Protein 3NUF (pdb70)

Solvent-accessible surface area: 12172 Å² total

Foldseek 3Di:
DFADDDDDADPLLLCCVPAPCSPVLVVLLVRLQRNLVVVVFHDDNVLSNVLSVLSRVLVCLPPVDDDDDDDVVLVPQDPVLLVSLQVSQVVSDSDDSVSSSVSSVSRCVRVVND/DDDADPLLLCCVVAPCVPVLVVLLVVLQVLCVVVVFHADNVLSNVLSVLSSVLVCLVPVDDDPDDDVVLVQQDPVLLVSLQVSDVVSDSYDSVSSSVSSVSRCVSVVND

Organism: Lacticaseibacillus paracasei (strain ATCC 334 / BCRC 17002 / CCUG 31169 / CIP 107868 / KCTC 3260 / NRRL B-441) (NCBI:txid321967)

CATH classification: 1.10.1790.10

Structure (mmCIF, N/CA/C/O backbone):
data_3NUF
#
_entry.id   3NUF
#
_cell.length_a   67.160
_cell.length_b   67.160
_cell.length_c   99.733
_cell.angle_alpha   90.000
_cell.angle_beta   90.000
_cell.angle_gamma   90.000
#
_symmetry.space_group_name_H-M   'P 43 21 2'
#
loop_
_entity.id
_entity.type
_entity.pdbx_description
1 polymer 'PRD-containing transcription regulator'
2 non-polymer 1,2-ETHANEDIOL
3 non-polymer DI(HYDROXYETHYL)ETHER
4 non-polymer 'SULFATE ION'
5 non-polymer 'TETRAETHYLENE GLYCOL'
6 water water
#
loop_
_atom_site.group_PDB
_atom_site.id
_atom_site.type_symbol
_atom_site.label_atom_id
_atom_site.label_alt_id
_atom_site.label_comp_id
_atom_site.label_asym_id
_atom_site.label_entity_id
_atom_site.label_seq_id
_atom_site.pdbx_PDB_ins_code
_atom_site.Cartn_x
_atom_site.Cartn_y
_atom_site.Cartn_z
_atom_site.occupancy
_atom_site.B_iso_or_equiv
_atom_site.auth_seq_id
_atom_site.auth_comp_id
_atom_site.auth_asym_id
_atom_site.auth_atom_id
_atom_site.pdbx_PDB_model_num
ATOM 25 N N . THR A 1 3 ? 6.619 41.330 21.983 1.00 29.75 2 THR A N 1
ATOM 26 C CA . THR A 1 3 ? 7.045 42.179 20.892 1.00 29.06 2 THR A CA 1
ATOM 27 C C . THR A 1 3 ? 8.580 42.124 20.807 1.00 32.50 2 THR A C 1
ATOM 28 O O . THR A 1 3 ? 9.253 42.352 21.827 1.00 33.78 2 THR A O 1
ATOM 32 N N . PRO A 1 4 ? 9.127 41.828 19.611 1.00 28.59 3 PRO A N 1
ATOM 33 C CA . PRO A 1 4 ? 10.578 41.834 19.505 1.00 28.62 3 PRO A CA 1
ATOM 34 C C . PRO A 1 4 ? 11.114 43.241 19.725 1.00 33.08 3 PRO A C 1
ATOM 35 O O . PRO A 1 4 ? 10.417 44.215 19.470 1.00 28.92 3 PRO A O 1
ATOM 39 N N . LEU A 1 5 ? 12.344 43.353 20.203 1.00 32.44 4 LEU A N 1
ATOM 40 C CA . LEU A 1 5 ? 13.011 44.639 20.305 1.00 35.88 4 LEU A CA 1
ATOM 41 C C . LEU A 1 5 ? 13.216 45.265 18.920 1.00 37.92 4 LEU A C 1
ATOM 42 O O . LEU A 1 5 ? 13.285 44.552 17.904 1.00 36.78 4 LEU A O 1
ATOM 47 N N . ASP A 1 6 ? 13.275 46.596 18.876 1.00 41.02 5 ASP A N 1
ATOM 48 C CA . ASP A 1 6 ? 13.780 47.309 17.697 1.00 43.93 5 ASP A CA 1
ATOM 49 C C . ASP A 1 6 ? 15.302 47.313 17.763 1.00 43.95 5 ASP A C 1
ATOM 50 O O . ASP A 1 6 ? 15.869 47.630 18.814 1.00 44.53 5 ASP A O 1
ATOM 55 N N . ALA A 1 7 ? 15.953 46.967 16.653 1.00 42.68 6 ALA A N 1
ATOM 56 C CA . ALA A 1 7 ? 17.417 46.900 16.615 1.00 43.29 6 ALA A CA 1
ATOM 57 C C . ALA A 1 7 ? 17.974 46.690 15.195 1.00 43.90 6 ALA A C 1
ATOM 58 O O . ALA A 1 7 ? 17.333 46.057 14.341 1.00 42.12 6 ALA A O 1
ATOM 60 N N . ASN A 1 8 ? 19.170 47.238 14.941 1.00 44.86 7 ASN A N 1
ATOM 61 C CA . ASN A 1 8 ? 19.941 46.891 13.744 1.00 44.10 7 ASN A CA 1
ATOM 62 C C . ASN A 1 8 ? 20.705 45.618 14.096 1.00 42.11 7 ASN A C 1
ATOM 63 O O . ASN A 1 8 ? 21.376 45.550 15.124 1.00 43.76 7 ASN A O 1
ATOM 65 N N . VAL A 1 9 ? 20.563 44.582 13.286 1.00 39.31 8 VAL A N 1
ATOM 66 C CA . VAL A 1 9 ? 21.267 43.341 13.592 1.00 35.76 8 VAL A CA 1
ATOM 67 C C . VAL A 1 9 ? 22.392 43.117 12.581 1.00 31.69 8 VAL A C 1
ATOM 68 O O . VAL A 1 9 ? 22.155 43.091 11.365 1.00 31.32 8 VAL A O 1
ATOM 72 N N A GLU A 1 10 ? 23.597 42.892 13.100 0.50 32.18 9 GLU A N 1
ATOM 73 N N B GLU A 1 10 ? 23.629 43.032 13.070 0.50 32.32 9 GLU A N 1
ATOM 74 C CA A GLU A 1 10 ? 24.762 42.593 12.270 0.50 30.72 9 GLU A CA 1
ATOM 75 C CA B GLU A 1 10 ? 24.735 42.570 12.228 0.50 30.82 9 GLU A CA 1
ATOM 76 C C A GLU A 1 10 ? 25.243 41.155 12.533 0.50 28.05 9 GLU A C 1
ATOM 77 C C B GLU A 1 10 ? 24.987 41.122 12.600 0.50 28.18 9 GLU A C 1
ATOM 78 O O A GLU A 1 10 ? 25.914 40.879 13.527 0.50 25.11 9 GLU A O 1
ATOM 79 O O B GLU A 1 10 ? 25.173 40.795 13.772 0.50 26.92 9 GLU A O 1
ATOM 90 N N . LEU A 1 11 ? 24.941 40.267 11.593 1.00 25.16 10 LEU A N 1
ATOM 91 C CA . LEU A 1 11 ? 25.142 38.851 11.781 1.00 22.25 10 LEU A CA 1
ATOM 92 C C . LEU A 1 11 ? 26.585 38.455 11.566 1.00 21.46 10 LEU A C 1
ATOM 93 O O . LEU A 1 11 ? 27.268 39.037 10.735 1.00 23.67 10 LEU A O 1
ATOM 98 N N . PRO A 1 12 ? 27.041 37.404 12.259 1.00 20.37 11 PRO A N 1
ATOM 99 C CA . PRO A 1 12 ? 28.397 36.905 12.035 1.00 21.32 11 PRO A CA 1
ATOM 100 C C . PRO A 1 12 ? 28.597 36.357 10.648 1.00 21.74 11 PRO A C 1
ATOM 101 O O . PRO A 1 12 ? 27.660 35.881 9.981 1.00 19.41 11 PRO A O 1
ATOM 105 N N . THR A 1 13 ? 29.844 36.400 10.182 1.00 23.08 12 THR A N 1
ATOM 106 C CA . THR A 1 13 ? 30.179 35.881 8.887 1.00 22.52 12 THR A CA 1
ATOM 107 C C . THR A 1 13 ? 29.598 34.509 8.550 1.00 19.25 12 THR A C 1
ATOM 108 O O . THR A 1 13 ? 29.088 34.305 7.457 1.00 19.74 12 THR A O 1
ATOM 112 N N . GLU A 1 14 ? 29.717 33.584 9.498 1.00 19.05 13 GLU A N 1
ATOM 113 C CA . GLU A 1 14 ? 29.244 32.211 9.268 1.00 21.04 13 GLU A CA 1
ATOM 114 C C . GLU A 1 14 ? 27.737 32.149 9.122 1.00 20.10 13 GLU A C 1
ATOM 115 O O . GLU A 1 14 ? 27.239 31.375 8.301 1.00 20.51 13 GLU A O 1
ATOM 121 N N . VAL A 1 15 ? 27.023 32.954 9.889 1.00 19.16 14 VAL A N 1
ATOM 122 C CA . VAL A 1 15 ? 25.565 33.039 9.741 1.00 17.28 14 VAL A CA 1
ATOM 123 C C . VAL A 1 15 ? 25.159 33.642 8.400 1.00 18.15 14 VAL A C 1
ATOM 124 O O . VAL A 1 15 ? 24.284 33.080 7.700 1.00 17.51 14 VAL A O 1
ATOM 128 N N . LYS A 1 16 ? 25.821 34.733 7.961 1.00 18.12 15 LYS A N 1
ATOM 129 C CA . LYS A 1 16 ? 25.551 35.301 6.659 1.00 19.24 15 LYS A CA 1
ATOM 130 C C . LYS A 1 16 ? 25.818 34.293 5.526 1.00 19.20 15 LYS A C 1
ATOM 131 O O . LYS A 1 16 ? 25.076 34.270 4.544 1.00 18.91 15 LYS A O 1
ATOM 137 N N . ALA A 1 17 ? 26.872 33.478 5.685 1.00 19.74 16 ALA A N 1
ATOM 138 C CA . ALA A 1 17 ? 27.211 32.406 4.735 1.00 22.48 16 ALA A CA 1
ATOM 139 C C . ALA A 1 17 ? 26.090 31.395 4.615 1.00 22.68 16 ALA A C 1
ATOM 140 O O . ALA A 1 17 ? 25.682 31.060 3.499 1.00 22.76 16 ALA A O 1
ATOM 158 N N . ILE A 1 19 ? 22.956 31.831 5.338 1.00 16.02 18 ILE A N 1
ATOM 159 C CA . ILE A 1 19 ? 21.828 32.514 4.739 1.00 15.93 18 ILE A CA 1
ATOM 160 C C . ILE A 1 19 ? 21.964 32.643 3.228 1.00 17.56 18 ILE A C 1
ATOM 161 O O . ILE A 1 19 ? 21.020 32.380 2.479 1.00 17.82 18 ILE A O 1
ATOM 166 N N A GLU A 1 20 ? 23.143 33.111 2.792 0.50 18.53 19 GLU A N 1
ATOM 167 N N B GLU A 1 20 ? 23.150 32.979 2.727 0.50 17.89 19 GLU A N 1
ATOM 168 C CA A GLU A 1 20 ? 23.441 33.365 1.384 0.50 20.13 19 GLU A CA 1
ATOM 169 C CA B GLU A 1 20 ? 23.302 33.087 1.276 0.50 19.22 19 GLU A CA 1
ATOM 170 C C A GLU A 1 20 ? 23.229 32.112 0.557 0.50 19.79 19 GLU A C 1
ATOM 171 C C B GLU A 1 20 ? 23.292 31.697 0.613 0.50 17.84 19 GLU A C 1
ATOM 172 O O A GLU A 1 20 ? 22.830 32.201 -0.596 0.50 20.92 19 GLU A O 1
ATOM 173 O O B GLU A 1 20 ? 23.036 31.594 -0.579 0.50 20.07 19 GLU A O 1
ATOM 184 N N A GLN A 1 21 ? 23.516 30.962 1.148 0.50 19.97 20 GLN A N 1
ATOM 185 N N B GLN A 1 21 ? 23.552 30.630 1.359 0.50 18.94 20 GLN A N 1
ATOM 186 C CA A GLN A 1 21 ? 23.385 29.667 0.493 0.50 22.17 20 GLN A CA 1
ATOM 187 C CA B GLN A 1 21 ? 23.423 29.277 0.833 0.50 19.91 20 GLN A CA 1
ATOM 188 C C A GLN A 1 21 ? 21.964 29.088 0.469 0.50 22.01 20 GLN A C 1
ATOM 189 C C B GLN A 1 21 ? 21.989 28.787 0.796 0.50 21.81 20 GLN A C 1
ATOM 190 O O A GLN A 1 21 ? 21.681 28.211 -0.345 0.50 21.59 20 GLN A O 1
ATOM 191 O O B GLN A 1 21 ? 21.705 27.683 0.317 0.50 20.75 20 GLN A O 1
ATOM 202 N N . SER A 1 22 ? 21.080 29.592 1.339 1.00 20.40 21 SER A N 1
ATOM 203 C CA . SER A 1 22 ? 19.665 29.191 1.391 1.00 18.07 21 SER A CA 1
ATOM 204 C C . SER A 1 22 ? 18.983 29.626 0.101 1.00 18.97 21 SER A C 1
ATOM 205 O O . SER A 1 22 ? 19.493 30.409 -0.707 1.00 19.79 21 SER A O 1
ATOM 208 N N . SER A 1 23 ? 17.769 29.156 -0.051 1.00 18.24 22 SER A N 1
ATOM 209 C CA . SER A 1 23 ? 17.020 29.485 -1.246 1.00 19.82 22 SER A CA 1
ATOM 210 C C . SER A 1 23 ? 16.235 30.788 -1.149 1.00 19.20 22 SER A C 1
ATOM 211 O O . SER A 1 23 ? 15.564 31.181 -2.117 1.00 22.32 22 SER A O 1
ATOM 214 N N A ASP A 1 24 ? 16.396 31.517 -0.047 0.50 16.11 23 ASP A N 1
ATOM 215 N N B ASP A 1 24 ? 16.245 31.433 0.031 0.50 18.73 23 ASP A N 1
ATOM 216 C CA A ASP A 1 24 ? 15.816 32.852 0.040 0.50 16.03 23 ASP A CA 1
ATOM 217 C CA B ASP A 1 24 ? 15.424 32.646 0.288 0.50 18.12 23 ASP A CA 1
ATOM 218 C C A ASP A 1 24 ? 16.493 33.608 1.152 0.50 16.33 23 ASP A C 1
ATOM 219 C C B ASP A 1 24 ? 16.157 33.546 1.278 0.50 17.15 23 ASP A C 1
ATOM 220 O O A ASP A 1 24 ? 16.116 33.530 2.328 0.50 15.47 23 ASP A O 1
ATOM 221 O O B ASP A 1 24 ? 15.786 33.674 2.446 0.50 17.75 23 ASP A O 1
ATOM 230 N N A ALA A 1 25 ? 17.541 34.324 0.784 0.50 16.71 24 ALA A N 1
ATOM 231 N N B ALA A 1 25 ? 17.235 34.158 0.800 0.50 15.40 24 ALA A N 1
ATOM 232 C CA A ALA A 1 25 ? 18.275 35.123 1.739 0.50 15.19 24 ALA A CA 1
ATOM 233 C CA B ALA A 1 25 ? 18.126 35.005 1.611 0.50 15.11 24 ALA A CA 1
ATOM 234 C C A ALA A 1 25 ? 17.405 36.210 2.361 0.50 14.51 24 ALA A C 1
ATOM 235 C C B ALA A 1 25 ? 17.493 36.241 2.259 0.50 14.54 24 ALA A C 1
ATOM 236 O O A ALA A 1 25 ? 17.560 36.503 3.558 0.50 13.74 24 ALA A O 1
ATOM 237 O O B ALA A 1 25 ? 17.983 36.720 3.316 0.50 14.47 24 ALA A O 1
ATOM 240 N N . GLN A 1 26 ? 16.483 36.800 1.622 1.00 13.83 25 GLN A N 1
ATOM 241 C CA . GLN A 1 26 ? 15.683 37.864 2.212 1.00 12.97 25 GLN A CA 1
ATOM 242 C C . GLN A 1 26 ? 14.960 37.291 3.413 1.00 12.84 25 GLN A C 1
ATOM 243 O O . GLN A 1 26 ? 15.035 37.872 4.494 1.00 12.95 25 GLN A O 1
ATOM 249 N N . ALA A 1 27 ? 14.203 36.212 3.205 1.00 12.75 26 ALA A N 1
ATOM 250 C CA . ALA A 1 27 ? 13.347 35.702 4.255 1.00 12.22 26 ALA A CA 1
ATOM 251 C C . ALA A 1 27 ? 14.141 35.076 5.372 1.00 11.57 26 ALA A C 1
ATOM 252 O O . ALA A 1 27 ? 13.774 35.211 6.523 1.00 12.12 26 ALA A O 1
ATOM 254 N N . ALA A 1 28 ? 15.263 34.473 5.036 1.00 11.73 27 ALA A N 1
ATOM 255 C CA . ALA A 1 28 ? 16.099 33.881 6.079 1.00 12.35 27 ALA A CA 1
ATOM 256 C C . ALA A 1 28 ? 16.739 34.953 6.949 1.00 12.69 27 ALA A C 1
ATOM 257 O O . ALA A 1 28 ? 16.778 34.835 8.198 1.00 12.62 27 ALA A O 1
ATOM 259 N N . THR A 1 29 ? 17.199 36.039 6.326 1.00 13.56 28 THR A N 1
ATOM 260 C CA . THR A 1 29 ? 17.751 37.156 7.082 1.00 13.14 28 THR A CA 1
ATOM 261 C C . THR A 1 29 ? 16.698 37.765 7.988 1.00 11.90 28 THR A C 1
ATOM 262 O O . THR A 1 29 ? 16.945 37.995 9.151 1.00 12.34 28 THR A O 1
ATOM 266 N N . ALA A 1 30 ? 15.501 38.018 7.432 1.00 12.97 29 ALA A N 1
ATOM 267 C CA . ALA A 1 30 ? 14.405 38.575 8.214 1.00 13.63 29 ALA A CA 1
ATOM 268 C C . ALA A 1 30 ? 14.065 37.708 9.424 1.00 13.56 29 ALA A C 1
ATOM 269 O O . ALA A 1 30 ? 13.879 38.206 10.543 1.00 13.78 29 ALA A O 1
ATOM 271 N N . LEU A 1 31 ? 14.051 36.403 9.183 1.00 11.79 30 LEU A N 1
ATOM 272 C CA . LEU A 1 31 ? 13.679 35.461 10.270 1.00 11.80 30 LEU A CA 1
ATOM 273 C C . LEU A 1 31 ? 14.755 35.434 11.384 1.00 11.74 30 LEU A C 1
ATOM 274 O O . LEU A 1 31 ? 14.411 35.493 12.564 1.00 13.08 30 LEU A O 1
ATOM 279 N N . VAL A 1 32 ? 16.026 35.278 11.006 1.00 12.78 31 VAL A N 1
ATOM 280 C CA . VAL A 1 32 ? 17.080 35.331 12.013 1.00 11.68 31 VAL A CA 1
ATOM 281 C C . VAL A 1 32 ? 17.040 36.638 12.795 1.00 12.97 31 VAL A C 1
ATOM 282 O O . VAL A 1 32 ? 17.130 36.648 14.040 1.00 13.63 31 VAL A O 1
ATOM 286 N N . ASN A 1 33 ? 16.927 37.774 12.102 1.00 14.06 32 ASN A N 1
ATOM 287 C CA . ASN A 1 33 ? 16.815 39.033 12.775 1.00 15.33 32 ASN A CA 1
ATOM 288 C C . ASN A 1 33 ? 15.650 39.056 13.772 1.00 14.98 32 ASN A C 1
ATOM 289 O O . ASN A 1 33 ? 15.759 39.540 14.900 1.00 16.04 32 ASN A O 1
ATOM 294 N N . TYR A 1 34 ? 14.473 38.563 13.314 1.00 14.05 33 TYR A N 1
ATOM 295 C CA . TYR A 1 34 ? 13.269 38.515 14.150 1.00 14.06 33 TYR A CA 1
ATOM 296 C C . TYR A 1 34 ? 13.510 37.711 15.424 1.00 12.65 33 TYR A C 1
ATOM 297 O O . TYR A 1 34 ? 13.161 38.137 16.546 1.00 12.80 33 TYR A O 1
ATOM 306 N N . VAL A 1 35 ? 14.109 36.541 15.267 1.00 12.29 34 VAL A N 1
ATOM 307 C CA . VAL A 1 35 ? 14.361 35.670 16.429 1.00 12.66 34 VAL A CA 1
ATOM 308 C C . VAL A 1 35 ? 15.352 36.314 17.428 1.00 12.66 34 VAL A C 1
ATOM 309 O O . VAL A 1 35 ? 15.140 36.271 18.649 1.00 13.48 34 VAL A O 1
ATOM 313 N N . ILE A 1 36 ? 16.404 36.933 16.906 1.00 13.11 35 ILE A N 1
ATOM 314 C CA . ILE A 1 36 ? 17.389 37.613 17.764 1.00 13.44 35 ILE A CA 1
ATOM 315 C C . ILE A 1 36 ? 16.680 38.710 18.56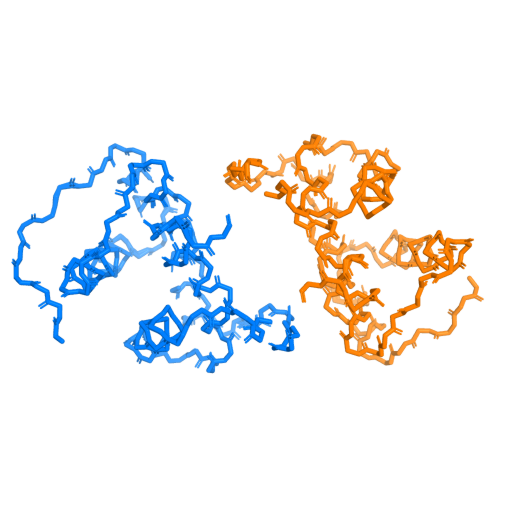2 1.00 15.12 35 ILE A C 1
ATOM 316 O O . ILE A 1 36 ? 16.853 38.843 19.781 1.00 15.06 35 ILE A O 1
ATOM 321 N N . LYS A 1 37 ? 15.875 39.507 17.896 1.00 15.22 36 LYS A N 1
ATOM 322 C CA . LYS A 1 37 ? 15.138 40.600 18.567 1.00 16.37 36 LYS A CA 1
ATOM 323 C C . LYS A 1 37 ? 14.082 40.149 19.551 1.00 16.05 36 LYS A C 1
ATOM 324 O O . LYS A 1 37 ? 13.869 40.741 20.623 1.00 15.82 36 LYS A O 1
ATOM 330 N N . LEU A 1 38 ? 13.374 39.077 19.203 1.00 14.27 37 LEU A N 1
ATOM 331 C CA . LEU A 1 38 ? 12.370 38.524 20.068 1.00 14.68 37 LEU A CA 1
ATOM 332 C C . LEU A 1 38 ? 13.054 37.985 21.339 1.00 15.41 37 LEU A C 1
ATOM 333 O O . LEU A 1 38 ? 12.632 38.219 22.490 1.00 15.80 37 LEU A O 1
ATOM 338 N N . ALA A 1 39 ? 14.135 37.240 21.168 1.00 15.12 38 ALA A N 1
ATOM 339 C CA . ALA A 1 39 ? 14.874 36.672 22.304 1.00 15.86 38 ALA A CA 1
ATOM 340 C C . ALA A 1 39 ? 15.430 37.800 23.168 1.00 16.18 38 ALA A C 1
ATOM 341 O O . ALA A 1 39 ? 15.309 37.727 24.393 1.00 17.38 38 ALA A O 1
ATOM 343 N N . ALA A 1 40 ? 15.959 38.835 22.549 1.00 16.13 39 ALA A N 1
ATOM 344 C CA . ALA A 1 40 ? 16.524 39.989 23.304 1.00 17.98 39 ALA A CA 1
ATOM 345 C C . ALA A 1 40 ? 15.440 40.684 24.125 1.00 21.59 39 ALA A C 1
ATOM 346 O O . ALA A 1 40 ? 15.717 41.100 25.252 1.00 21.57 39 ALA A O 1
ATOM 348 N N . ALA A 1 41 ? 14.219 40.787 23.603 1.00 20.06 40 ALA A N 1
ATOM 349 C CA . ALA A 1 41 ? 13.103 41.353 24.406 1.00 20.73 40 ALA A CA 1
ATOM 350 C C . ALA A 1 41 ? 12.845 40.493 25.658 1.00 21.07 40 ALA A C 1
ATOM 351 O O . ALA A 1 41 ? 12.485 41.018 26.732 1.00 23.73 40 ALA A O 1
ATOM 353 N N . ALA A 1 42 ? 13.016 39.186 25.572 1.00 19.76 41 ALA A N 1
ATOM 354 C CA . ALA A 1 42 ? 12.918 38.240 26.664 1.00 18.88 41 ALA A CA 1
ATOM 355 C C . ALA A 1 42 ? 14.189 38.059 27.505 1.00 19.72 41 ALA A C 1
ATOM 356 O O . ALA A 1 42 ? 14.279 37.145 28.313 1.00 20.52 41 ALA A O 1
ATOM 358 N N . GLU A 1 43 ? 15.179 38.912 27.247 1.00 21.71 42 GLU A N 1
ATOM 359 C CA . GLU A 1 43 ? 16.474 38.901 27.933 1.00 22.62 42 GLU A CA 1
ATOM 360 C C . GLU A 1 43 ? 17.266 37.634 27.722 1.00 22.52 42 GLU A C 1
ATOM 361 O O . GLU A 1 43 ? 17.961 37.147 28.614 1.00 23.97 42 GLU A O 1
ATOM 367 N N . ILE A 1 44 ? 17.167 37.106 26.495 1.00 19.39 43 ILE A N 1
ATOM 368 C CA . ILE A 1 44 ? 17.934 35.963 26.062 1.00 20.19 43 ILE A CA 1
ATOM 369 C C . ILE A 1 44 ? 18.836 36.370 24.929 1.00 20.00 43 ILE A C 1
ATOM 370 O O . ILE A 1 44 ? 18.394 37.060 23.998 1.00 19.79 43 ILE A O 1
ATOM 375 N N . HIS A 1 45 ? 20.095 35.977 25.060 1.00 19.82 44 HIS A N 1
ATOM 376 C CA . HIS A 1 45 ? 21.088 36.270 24.082 1.00 19.03 44 HIS A CA 1
ATOM 377 C C . HIS A 1 45 ? 21.814 35.013 23.681 1.00 16.97 44 HIS A C 1
ATOM 378 O O . HIS A 1 45 ? 22.016 34.103 24.506 1.00 19.80 44 HIS A O 1
ATOM 385 N N . PHE A 1 46 ? 22.183 34.991 22.410 1.00 17.73 45 PHE A N 1
ATOM 386 C CA . PHE A 1 46 ? 22.902 33.849 21.811 1.00 17.59 45 PHE A CA 1
ATOM 387 C C . PHE A 1 46 ? 24.356 34.220 21.630 1.00 18.64 45 PHE A C 1
ATOM 388 O O . PHE A 1 46 ? 24.630 35.297 21.105 1.00 21.42 45 PHE A O 1
ATOM 396 N N . THR A 1 47 ? 25.255 33.297 21.978 1.00 16.58 46 THR A N 1
ATOM 397 C CA . THR A 1 47 ? 26.601 33.434 21.508 1.00 18.83 46 THR A CA 1
ATOM 398 C C . THR A 1 47 ? 26.668 33.260 19.993 1.00 19.20 46 THR A C 1
ATOM 399 O O . THR A 1 47 ? 25.726 32.745 19.342 1.00 16.90 46 THR A O 1
ATOM 403 N N . ASP A 1 48 ? 27.768 33.707 19.365 1.00 18.71 47 ASP A N 1
ATOM 404 C CA . ASP A 1 48 ? 27.850 33.557 17.930 1.00 19.63 47 ASP A CA 1
ATOM 405 C C . ASP A 1 48 ? 27.804 32.078 17.496 1.00 19.55 47 ASP A C 1
ATOM 406 O O . ASP A 1 48 ? 27.199 31.751 16.473 1.00 18.36 47 ASP A O 1
ATOM 411 N N . LEU A 1 49 ? 28.356 31.167 18.277 1.00 18.23 48 LEU A N 1
ATOM 412 C CA . LEU A 1 49 ? 28.234 29.730 17.972 1.00 17.94 48 LEU A CA 1
ATOM 413 C C . LEU A 1 49 ? 26.774 29.257 18.098 1.00 16.60 48 LEU A C 1
ATOM 414 O O . LEU A 1 49 ? 26.244 28.529 17.209 1.00 16.75 48 LEU A O 1
ATOM 419 N N . GLN A 1 50 ? 26.111 29.676 19.172 1.00 16.31 49 GLN A N 1
ATOM 420 C CA . GLN A 1 50 ? 24.695 29.344 19.313 1.00 16.76 49 GLN A CA 1
ATOM 421 C C . GLN A 1 50 ? 23.881 29.908 18.165 1.00 15.79 49 GLN A C 1
ATOM 422 O O . GLN A 1 50 ? 22.923 29.256 17.678 1.00 15.45 49 GLN A O 1
ATOM 428 N N A LEU A 1 51 ? 24.234 31.107 17.747 0.50 14.08 50 LEU A N 1
ATOM 429 N N B LEU A 1 51 ? 24.214 31.109 17.674 0.50 15.43 50 LEU A N 1
ATOM 430 C CA A LEU A 1 51 ? 23.519 31.742 16.690 0.50 15.02 50 LEU A CA 1
ATOM 431 C CA B LEU A 1 51 ? 23.500 31.688 16.509 0.50 16.92 50 LEU A CA 1
ATOM 432 C C A LEU A 1 51 ? 23.685 30.973 15.357 0.50 14.86 50 LEU A C 1
ATOM 433 C C B LEU A 1 51 ? 23.662 30.870 15.270 0.50 17.04 50 LEU A C 1
ATOM 434 O O A LEU A 1 51 ? 22.730 30.897 14.579 0.50 16.48 50 LEU A O 1
ATOM 435 O O B LEU A 1 51 ? 22.773 30.731 14.416 0.50 15.18 50 LEU A O 1
ATOM 444 N N . GLN A 1 52 ? 24.852 30.366 15.086 1.00 16.01 51 GLN A N 1
ATOM 445 C CA . GLN A 1 52 ? 25.062 29.495 13.935 1.00 17.19 51 GLN A CA 1
ATOM 446 C C . GLN A 1 52 ? 24.135 28.287 13.940 1.00 16.60 51 GLN A C 1
ATOM 447 O O . GLN A 1 52 ? 23.477 27.957 12.938 1.00 17.25 51 GLN A O 1
ATOM 453 N N . VAL A 1 53 ? 24.086 27.600 15.065 1.00 14.86 52 VAL A N 1
ATOM 454 C CA . VAL A 1 53 ? 23.249 26.427 15.231 1.00 16.82 52 VAL A CA 1
ATOM 455 C C . VAL A 1 53 ? 21.772 26.788 15.113 1.00 15.06 52 VAL A C 1
ATOM 456 O O . VAL A 1 53 ? 21.003 26.124 14.442 1.00 14.66 52 VAL A O 1
ATOM 460 N N . LEU A 1 54 ? 21.401 27.889 15.695 1.00 13.18 53 LEU A N 1
ATOM 461 C CA . LEU A 1 54 ? 20.025 28.420 15.574 1.00 13.52 53 LEU A CA 1
ATOM 462 C C . LEU A 1 54 ? 19.644 28.719 14.147 1.00 13.01 53 LEU A C 1
ATOM 463 O O . LEU A 1 54 ? 18.575 28.350 13.634 1.00 12.91 53 LEU A O 1
ATOM 468 N N . THR A 1 55 ? 20.542 29.399 13.435 1.00 13.44 54 THR A N 1
ATOM 469 C CA . THR A 1 55 ? 20.297 29.779 12.054 1.00 13.01 54 THR A CA 1
ATOM 470 C C . THR A 1 55 ? 20.070 28.570 11.201 1.00 12.85 54 THR A C 1
ATOM 471 O O . THR A 1 55 ? 19.171 28.543 10.364 1.00 12.99 54 THR A O 1
ATOM 475 N N . ASN A 1 56 ? 20.895 27.534 11.356 1.00 13.01 55 ASN A N 1
ATOM 476 C CA . ASN A 1 56 ? 20.728 26.329 10.571 1.00 12.94 55 ASN A CA 1
ATOM 477 C C . ASN A 1 56 ? 19.314 25.773 10.759 1.00 11.85 55 ASN A C 1
ATOM 478 O O . ASN A 1 56 ? 18.636 25.388 9.802 1.00 13.26 55 ASN A O 1
ATOM 483 N N . HIS A 1 57 ? 18.874 25.750 12.004 1.00 13.59 56 HIS A N 1
ATOM 484 C CA . HIS A 1 57 ? 17.552 25.189 12.291 1.00 12.08 56 HIS A CA 1
ATOM 485 C C . HIS A 1 57 ? 16.435 26.093 11.757 1.00 12.68 56 HIS A C 1
ATOM 486 O O . HIS A 1 57 ? 15.439 25.600 11.203 1.00 12.32 56 HIS A O 1
ATOM 493 N N . LEU A 1 58 ? 16.604 27.399 11.906 1.00 11.76 57 LEU A N 1
ATOM 494 C CA . LEU A 1 58 ? 15.603 28.338 11.379 1.00 11.16 57 LEU A CA 1
ATOM 495 C C . LEU A 1 58 ? 15.473 28.232 9.860 1.00 12.98 57 LEU A C 1
ATOM 496 O O . LEU A 1 58 ? 14.368 28.237 9.304 1.00 11.67 57 LEU A O 1
ATOM 501 N N . ILE A 1 59 ? 16.590 28.100 9.163 1.00 12.23 58 ILE A N 1
ATOM 502 C CA . ILE A 1 59 ? 16.545 27.881 7.721 1.00 12.53 58 ILE A CA 1
ATOM 503 C C . ILE A 1 59 ? 15.823 26.602 7.343 1.00 11.41 58 ILE A C 1
ATOM 504 O O . ILE A 1 59 ? 15.009 26.600 6.396 1.00 11.92 58 ILE A O 1
ATOM 509 N N A GLU A 1 60 ? 16.070 25.535 8.091 0.50 12.22 59 GLU A N 1
ATOM 510 N N B GLU A 1 60 ? 16.043 25.500 8.065 0.50 11.80 59 GLU A N 1
ATOM 511 C CA A GLU A 1 60 ? 15.359 24.293 7.868 0.50 12.21 59 GLU A CA 1
ATOM 512 C CA B GLU A 1 60 ? 15.277 24.273 7.783 0.50 11.89 59 GLU A CA 1
ATOM 513 C C A GLU A 1 60 ? 13.838 24.438 8.066 0.50 11.91 59 GLU A C 1
ATOM 514 C C B GLU A 1 60 ? 13.785 24.442 8.049 0.50 11.40 59 GLU A C 1
ATOM 515 O O A GLU A 1 60 ? 13.047 23.977 7.249 0.50 12.40 59 GLU A O 1
ATOM 516 O O B GLU A 1 60 ? 12.953 23.984 7.278 0.50 11.93 59 GLU A O 1
ATOM 535 N N . LEU A 1 62 ? 12.045 27.310 7.914 1.00 10.72 61 LEU A N 1
ATOM 536 C CA . LEU A 1 62 ? 11.566 28.127 6.823 1.00 10.47 61 LEU A CA 1
ATOM 537 C C . LEU A 1 62 ? 11.405 27.307 5.566 1.00 10.86 61 LEU A C 1
ATOM 538 O O . LEU A 1 62 ? 10.407 27.376 4.855 1.00 10.86 61 LEU A O 1
ATOM 543 N N . GLY A 1 63 ? 12.379 26.462 5.296 1.00 11.79 62 GLY A N 1
ATOM 544 C CA . GLY A 1 63 ? 12.273 25.578 4.147 1.00 12.16 62 GLY A CA 1
ATOM 545 C C . GLY A 1 63 ? 11.054 24.699 4.187 1.00 11.81 62 GLY A C 1
ATOM 546 O O . GLY A 1 63 ? 10.319 24.544 3.192 1.00 12.79 62 GLY A O 1
ATOM 547 N N . ARG A 1 64 ? 10.761 24.124 5.336 1.00 10.75 63 ARG A N 1
ATOM 548 C CA . ARG A 1 64 ? 9.591 23.241 5.509 1.00 12.41 63 ARG A CA 1
ATOM 549 C C . ARG A 1 64 ? 8.299 23.998 5.396 1.00 11.28 63 ARG A C 1
ATOM 550 O O . ARG A 1 64 ? 7.326 23.494 4.842 1.00 11.89 63 ARG A O 1
ATOM 558 N N . SER A 1 65 ? 8.269 25.245 5.877 1.00 10.23 64 SER A N 1
ATOM 559 C CA . SER A 1 65 ? 7.100 26.097 5.753 1.00 10.66 64 SER A CA 1
ATOM 560 C C . SER A 1 65 ? 6.706 26.328 4.321 1.00 12.92 64 SER A C 1
ATOM 561 O O . SER A 1 65 ? 5.525 26.513 3.981 1.00 13.89 64 SER A O 1
ATOM 564 N N . LYS A 1 66 ? 7.700 26.307 3.439 1.00 10.93 65 LYS A N 1
ATOM 565 C CA . LYS A 1 66 ? 7.471 26.491 1.994 1.00 11.02 65 LYS A CA 1
ATOM 566 C C . LYS A 1 66 ? 7.250 25.192 1.245 1.00 12.12 65 LYS A C 1
ATOM 567 O O . LYS A 1 66 ? 6.434 25.136 0.345 1.00 12.58 65 LYS A O 1
ATOM 573 N N . SER A 1 67 ? 7.987 24.145 1.602 1.00 11.36 66 SER A N 1
ATOM 574 C CA . SER A 1 67 ? 7.939 22.898 0.813 1.00 13.55 66 SER A CA 1
ATOM 575 C C . SER A 1 67 ? 6.796 22.025 1.184 1.00 14.31 66 SER A C 1
ATOM 576 O O . SER A 1 67 ? 6.325 21.221 0.359 1.00 16.94 66 SER A O 1
ATOM 579 N N . GLY A 1 68 ? 6.321 22.116 2.433 1.00 13.46 67 GLY A N 1
ATOM 580 C CA . GLY A 1 68 ? 5.356 21.193 2.957 1.00 14.97 67 GLY A CA 1
ATOM 581 C C . GLY A 1 68 ? 5.903 19.891 3.469 1.00 14.53 67 GLY A C 1
ATOM 582 O O . GLY A 1 68 ? 5.118 18.998 3.833 1.00 16.95 67 GLY A O 1
ATOM 583 N N A GLU A 1 69 ? 7.219 19.746 3.496 0.50 11.90 68 GLU A N 1
ATOM 584 N N B GLU A 1 69 ? 7.221 19.762 3.509 0.50 14.06 68 GLU A N 1
ATOM 585 C CA A GLU A 1 69 ? 7.853 18.522 4.044 0.50 12.40 68 GLU A CA 1
ATOM 586 C CA B GLU A 1 69 ? 7.874 18.591 4.118 0.50 15.85 68 GLU A CA 1
ATOM 587 C C A GLU A 1 69 ? 7.452 18.351 5.518 0.50 13.26 68 GLU A C 1
ATOM 588 C C B GLU A 1 69 ? 7.289 18.349 5.529 0.50 15.59 68 GLU A C 1
ATOM 589 O O A GLU A 1 69 ? 7.360 19.343 6.270 0.50 11.01 68 GLU A O 1
ATOM 590 O O B GLU A 1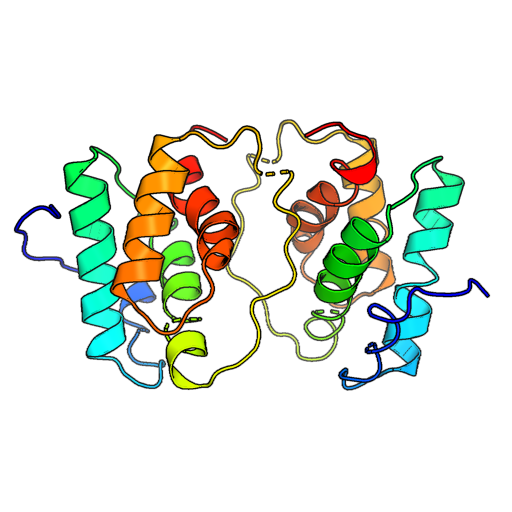 69 ? 6.835 19.272 6.249 0.50 14.74 68 GLU A O 1
ATOM 601 N N . GLN A 1 70 ? 7.261 17.091 5.925 1.00 15.57 69 GLN A N 1
ATOM 602 C CA . GLN A 1 70 ? 6.643 16.725 7.181 1.00 15.36 69 GLN A CA 1
ATOM 603 C C . GLN A 1 70 ? 7.475 17.186 8.371 1.00 13.33 69 GLN A C 1
ATOM 604 O O . GLN A 1 70 ? 8.706 17.148 8.350 1.00 17.17 69 GLN A O 1
ATOM 610 N N . LEU A 1 71 ? 6.764 17.594 9.412 1.00 14.21 70 LEU A N 1
ATOM 611 C CA . LEU A 1 71 ? 7.368 17.795 10.722 1.00 16.15 70 LEU A CA 1
ATOM 612 C C . LEU A 1 71 ? 8.297 16.601 11.090 1.00 14.38 70 LEU A C 1
ATOM 613 O O . LEU A 1 71 ? 7.836 15.466 11.107 1.00 14.28 70 LEU A O 1
ATOM 618 N N . PRO A 1 72 ? 9.564 16.833 11.441 1.00 14.05 71 PRO A N 1
ATOM 619 C CA . PRO A 1 72 ? 10.406 15.713 11.948 1.00 13.53 71 PRO A CA 1
ATOM 620 C C . PRO A 1 72 ? 9.766 15.073 13.182 1.00 13.91 71 PRO A C 1
ATOM 621 O O . PRO A 1 72 ? 9.369 15.792 14.109 1.00 12.89 71 PRO A O 1
ATOM 625 N N . ALA A 1 73 ? 9.698 13.745 13.202 1.00 13.18 72 ALA A N 1
ATOM 626 C CA . ALA A 1 73 ? 9.024 13.052 14.262 1.00 11.74 72 ALA A CA 1
ATOM 627 C C . ALA A 1 73 ? 9.505 13.546 15.598 1.00 12.30 72 ALA A C 1
ATOM 628 O O . ALA A 1 73 ? 10.726 13.626 15.831 1.00 12.17 72 ALA A O 1
ATOM 630 N N . VAL A 1 74 ? 8.594 13.755 16.532 1.00 11.66 73 VAL A N 1
ATOM 631 C CA . VAL A 1 74 ? 8.930 14.318 17.849 1.00 12.30 73 VAL A CA 1
ATOM 632 C C . VAL A 1 74 ? 8.006 13.713 18.918 1.00 13.06 73 VAL A C 1
ATOM 633 O O . VAL A 1 74 ? 6.842 13.374 18.629 1.00 13.48 73 VAL A O 1
ATOM 637 N N . ASP A 1 75 ? 8.552 13.504 20.098 1.00 12.34 74 ASP A N 1
ATOM 638 C CA . ASP A 1 75 ? 7.787 12.995 21.244 1.00 12.09 74 ASP A CA 1
ATOM 639 C C . ASP A 1 75 ? 7.699 14.135 22.288 1.00 13.47 74 ASP A C 1
ATOM 640 O O . ASP A 1 75 ? 8.670 14.426 22.969 1.00 13.62 74 ASP A O 1
ATOM 645 N N . PRO A 1 76 ? 6.556 14.813 22.335 1.00 12.95 75 PRO A N 1
ATOM 646 C CA . PRO A 1 76 ? 6.436 15.978 23.230 1.00 14.88 75 PRO A CA 1
ATOM 647 C C . PRO A 1 76 ? 6.760 15.702 24.679 1.00 14.21 75 PRO A C 1
ATOM 648 O O . PRO A 1 76 ? 7.231 16.627 25.372 1.00 14.01 75 PRO A O 1
ATOM 652 N N . THR A 1 77 ? 6.581 14.467 25.160 1.00 15.06 76 THR A N 1
ATOM 653 C CA . THR A 1 77 ? 6.874 14.178 26.554 1.00 14.76 76 THR A CA 1
ATOM 654 C C . THR A 1 77 ? 8.309 14.370 26.883 1.00 14.71 76 THR A C 1
ATOM 655 O O . THR A 1 77 ? 8.628 14.656 28.036 1.00 17.30 76 THR A O 1
ATOM 667 N N . PHE A 1 79 ? 9.959 16.824 26.303 1.00 13.39 78 PHE A N 1
ATOM 668 C CA . PHE A 1 79 ? 10.201 18.274 26.515 1.00 14.18 78 PHE A CA 1
ATOM 669 C C . PHE A 1 79 ? 9.456 18.776 27.742 1.00 15.42 78 PHE A C 1
ATOM 670 O O . PHE A 1 79 ? 9.318 19.958 27.937 1.00 15.73 78 PHE A O 1
ATOM 678 N N . ALA A 1 80 ? 8.998 17.851 28.594 1.00 15.34 79 ALA A N 1
ATOM 679 C CA . ALA A 1 80 ? 8.195 18.193 29.759 1.00 15.06 79 ALA A CA 1
ATOM 680 C C . ALA A 1 80 ? 8.909 19.164 30.659 1.00 18.12 79 ALA A C 1
ATOM 681 O O . ALA A 1 80 ? 8.233 19.973 31.290 1.00 21.92 79 ALA A O 1
ATOM 683 N N . GLU A 1 81 ? 10.206 19.082 30.787 1.00 16.82 80 GLU A N 1
ATOM 684 C CA . GLU A 1 81 ? 10.933 19.972 31.702 1.00 22.82 80 GLU A CA 1
ATOM 685 C C . GLU A 1 81 ? 11.614 21.190 31.070 1.00 21.06 80 GLU A C 1
ATOM 686 O O . GLU A 1 81 ? 12.320 21.947 31.723 1.00 20.92 80 GLU A O 1
ATOM 692 N N . VAL A 1 82 ? 11.303 21.457 29.810 1.00 15.64 81 VAL A N 1
ATOM 693 C CA . VAL A 1 82 ? 11.705 22.733 29.183 1.00 15.19 81 VAL A CA 1
ATOM 694 C C . VAL A 1 82 ? 10.916 23.883 29.780 1.00 14.38 81 VAL A C 1
ATOM 695 O O . VAL A 1 82 ? 9.736 23.779 30.009 1.00 14.12 81 VAL A O 1
ATOM 699 N N . SER A 1 83 ? 11.570 24.992 30.077 1.00 13.49 82 SER A N 1
ATOM 700 C CA . SER A 1 83 ? 10.872 26.094 30.692 1.00 13.61 82 SER A CA 1
ATOM 701 C C . SER A 1 83 ? 9.764 26.625 29.810 1.00 12.67 82 SER A C 1
ATOM 702 O O . SER A 1 83 ? 9.871 26.661 28.571 1.00 13.19 82 SER A O 1
ATOM 705 N N . GLN A 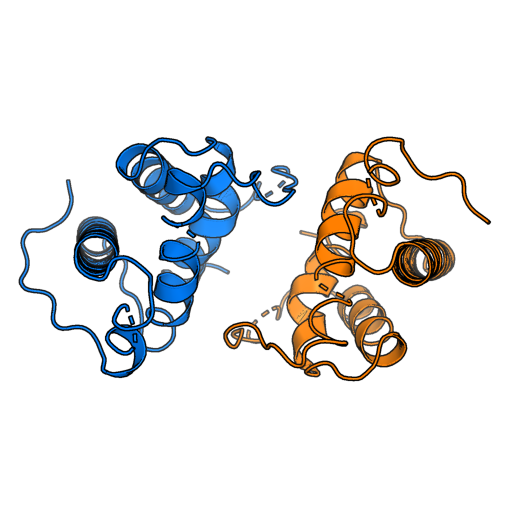1 84 ? 8.713 27.106 30.447 1.00 13.54 83 GLN A N 1
ATOM 706 C CA . GLN A 1 84 ? 7.595 27.643 29.719 1.00 13.95 83 GLN A CA 1
ATOM 707 C C . GLN A 1 84 ? 8.010 28.811 28.832 1.00 15.49 83 GLN A C 1
ATOM 708 O O . GLN A 1 84 ? 7.477 28.995 27.733 1.00 13.33 83 GLN A O 1
ATOM 714 N N . LYS A 1 85 ? 8.930 29.640 29.303 1.00 13.28 84 LYS A N 1
ATOM 715 C CA . LYS A 1 85 ? 9.385 30.829 28.573 1.00 13.17 84 LYS A CA 1
ATOM 716 C C . LYS A 1 85 ? 9.988 30.381 27.243 1.00 12.97 84 LYS A C 1
ATOM 717 O O . LYS A 1 85 ? 9.662 30.946 26.178 1.00 13.10 84 LYS A O 1
ATOM 723 N N . SER A 1 86 ? 10.821 29.358 27.254 1.00 11.81 85 SER A N 1
ATOM 724 C CA . SER A 1 86 ? 11.408 28.847 26.011 1.00 11.54 85 SER A CA 1
ATOM 725 C C . SER A 1 86 ? 10.352 28.295 25.073 1.00 12.25 85 SER A C 1
ATOM 726 O O . SER A 1 86 ? 10.447 28.486 23.868 1.00 11.87 85 SER A O 1
ATOM 729 N N . LEU A 1 87 ? 9.432 27.513 25.605 1.00 11.68 86 LEU A N 1
ATOM 730 C CA . LEU A 1 87 ? 8.361 26.907 24.793 1.00 11.86 86 LEU A CA 1
ATOM 731 C C . LEU A 1 87 ? 7.495 27.984 24.195 1.00 11.63 86 LEU A C 1
ATOM 732 O O . LEU A 1 87 ? 7.092 27.907 23.020 1.00 11.54 86 LEU A O 1
ATOM 737 N N . ASP A 1 88 ? 7.166 29.014 24.970 1.00 11.75 87 ASP A N 1
ATOM 738 C CA . ASP A 1 88 ? 6.290 30.092 24.480 1.00 11.77 87 ASP A CA 1
ATOM 739 C C . ASP A 1 88 ? 7.002 30.909 23.384 1.00 10.79 87 ASP A C 1
ATOM 740 O O . ASP A 1 88 ? 6.378 31.292 22.388 1.00 11.20 87 ASP A O 1
ATOM 745 N N . LEU A 1 89 ? 8.283 31.216 23.566 1.00 10.69 88 LEU A N 1
ATOM 746 C CA . LEU A 1 89 ? 9.019 31.930 22.526 1.00 11.11 88 LEU A CA 1
ATOM 747 C C . LEU A 1 89 ? 9.061 31.075 21.264 1.00 11.18 88 LEU A C 1
ATOM 748 O O . LEU A 1 89 ? 8.865 31.591 20.144 1.00 11.69 88 LEU A O 1
ATOM 753 N N . ALA A 1 90 ? 9.352 29.782 21.398 1.00 10.73 89 ALA A N 1
ATOM 754 C CA . ALA A 1 90 ? 9.382 28.903 20.236 1.00 10.23 89 ALA A CA 1
ATOM 755 C C . ALA A 1 90 ? 8.033 28.857 19.540 1.00 9.63 89 ALA A C 1
ATOM 756 O O . ALA A 1 90 ? 7.974 28.910 18.296 1.00 9.64 89 ALA A O 1
ATOM 758 N N . ASP A 1 91 ? 6.941 28.756 20.309 1.00 9.47 90 ASP A N 1
ATOM 759 C CA . ASP A 1 91 ? 5.616 28.766 19.703 1.00 9.98 90 ASP A CA 1
ATOM 760 C C . ASP A 1 91 ? 5.376 30.057 18.916 1.00 11.11 90 ASP A C 1
ATOM 761 O O . ASP A 1 91 ? 4.834 30.020 17.813 1.00 11.15 90 ASP A O 1
ATOM 766 N N . GLN A 1 92 ? 5.789 31.184 19.467 1.00 9.87 91 GLN A N 1
ATOM 767 C CA . GLN A 1 92 ? 5.608 32.457 18.773 1.00 10.65 91 GLN A CA 1
ATOM 768 C C . GLN A 1 92 ? 6.362 32.437 17.456 1.00 10.24 91 GLN A C 1
ATOM 769 O O . GLN A 1 92 ? 5.845 32.904 16.427 1.00 10.91 91 GLN A O 1
ATOM 775 N N . VAL A 1 93 ? 7.579 31.912 17.438 1.00 9.80 92 VAL A N 1
ATOM 776 C CA . VAL A 1 93 ? 8.357 31.863 16.189 1.00 9.82 92 VAL A CA 1
ATOM 777 C C . VAL A 1 93 ? 7.720 30.980 15.138 1.00 9.33 92 VAL A C 1
ATOM 778 O O . VAL A 1 93 ? 7.563 31.358 13.972 1.00 10.09 92 VAL A O 1
ATOM 782 N N . VAL A 1 94 ? 7.276 29.811 15.576 1.00 9.20 93 VAL A N 1
ATOM 783 C CA . VAL A 1 94 ? 6.602 28.857 14.643 1.00 9.85 93 VAL A CA 1
ATOM 784 C C . VAL A 1 94 ? 5.371 29.503 14.022 1.00 10.05 93 VAL A C 1
ATOM 785 O O . VAL A 1 94 ? 5.176 29.445 12.805 1.00 10.98 93 VAL A O 1
ATOM 789 N N . GLN A 1 95 ? 4.543 30.145 14.828 1.00 9.24 94 GLN A N 1
ATOM 790 C CA . GLN A 1 95 ? 3.368 30.806 14.336 1.00 9.95 94 GLN A CA 1
ATOM 791 C C . GLN A 1 95 ? 3.659 31.976 13.442 1.00 11.33 94 GLN A C 1
ATOM 792 O O . GLN A 1 95 ? 2.911 32.235 12.501 1.00 12.60 94 GLN A O 1
ATOM 798 N N . HIS A 1 96 ? 4.689 32.708 13.777 1.00 9.95 95 HIS A N 1
ATOM 799 C CA . HIS A 1 96 ? 5.156 33.815 12.947 1.00 9.83 95 HIS A CA 1
ATOM 800 C C . HIS A 1 96 ? 5.577 33.374 11.566 1.00 10.08 95 HIS A C 1
ATOM 801 O O . HIS A 1 96 ? 5.187 34.021 10.595 1.00 12.88 95 HIS A O 1
ATOM 808 N N . ILE A 1 97 ? 6.306 32.285 11.447 1.00 9.55 96 ILE A N 1
ATOM 809 C CA . ILE A 1 97 ? 6.709 31.758 10.136 1.00 9.64 96 ILE A CA 1
ATOM 810 C C . ILE A 1 97 ? 5.486 31.344 9.348 1.00 10.04 96 ILE A C 1
ATOM 811 O O . ILE A 1 97 ? 5.409 31.677 8.161 1.00 11.91 96 ILE A O 1
ATOM 816 N N . GLY A 1 98 ? 4.573 30.658 9.981 1.00 10.62 97 GLY A N 1
ATOM 817 C CA . GLY A 1 98 ? 3.380 30.177 9.327 1.00 10.82 97 GLY A CA 1
ATOM 818 C C . GLY A 1 98 ? 3.606 28.889 8.560 1.00 10.85 97 GLY A C 1
ATOM 819 O O . GLY A 1 98 ? 4.737 28.498 8.283 1.00 10.35 97 GLY A O 1
ATOM 820 N N . HIS A 1 99 ? 2.509 28.226 8.223 1.00 9.97 98 HIS A N 1
ATOM 821 C CA . HIS A 1 99 ? 2.513 26.967 7.464 1.00 9.11 98 HIS A CA 1
ATOM 822 C C . HIS A 1 99 ? 3.386 25.888 8.075 1.00 9.75 98 HIS A C 1
ATOM 823 O O . HIS A 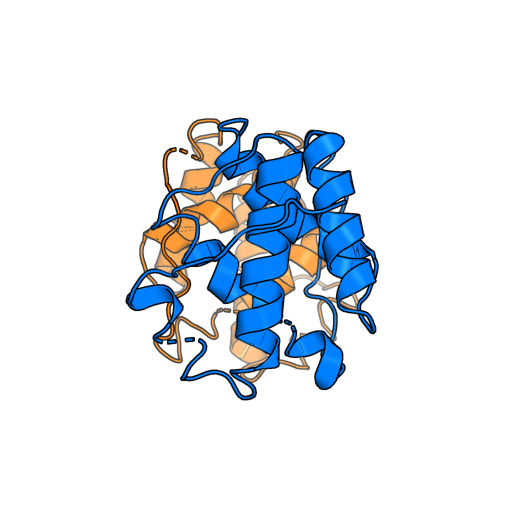1 99 ? 3.977 25.066 7.349 1.00 11.30 98 HIS A O 1
ATOM 830 N N . LEU A 1 100 ? 3.450 25.869 9.389 1.00 9.52 99 LEU A N 1
ATOM 831 C CA . LEU A 1 100 ? 4.135 24.863 10.134 1.00 9.82 99 LEU A CA 1
ATOM 832 C C . LEU A 1 100 ? 3.245 24.213 11.141 1.00 12.03 99 LEU A C 1
ATOM 833 O O . LEU A 1 100 ? 2.294 24.824 11.627 1.00 13.00 99 LEU A O 1
ATOM 838 N N . GLU A 1 101 ? 3.604 22.996 11.527 1.00 11.02 100 GLU A N 1
ATOM 839 C CA . GLU A 1 101 ? 2.898 22.345 12.603 1.00 9.93 100 GLU A CA 1
ATOM 840 C C . GLU A 1 101 ? 3.292 22.884 13.966 1.00 10.26 100 GLU A C 1
ATOM 841 O O . GLU A 1 101 ? 4.451 23.246 14.190 1.00 10.80 100 GLU A O 1
ATOM 847 N N . VAL A 1 102 ? 2.331 22.943 14.874 1.00 9.45 101 VAL A N 1
ATOM 848 C CA . VAL A 1 102 ? 2.566 23.478 16.204 1.00 9.58 101 VAL A CA 1
ATOM 849 C C . VAL A 1 102 ? 3.801 22.853 16.856 1.00 10.37 101 VAL A C 1
ATOM 850 O O . VAL A 1 102 ? 4.593 23.549 17.487 1.00 10.41 101 VAL A O 1
ATOM 854 N N . ALA A 1 103 ? 3.923 21.542 16.751 1.00 10.83 102 ALA A N 1
ATOM 855 C CA . ALA A 1 103 ? 4.970 20.806 17.412 1.00 9.92 102 ALA A CA 1
ATOM 856 C C . ALA A 1 103 ? 6.379 21.085 16.930 1.00 10.28 102 ALA A C 1
ATOM 857 O O . ALA A 1 103 ? 7.325 20.608 17.565 1.00 11.35 102 ALA A O 1
ATOM 859 N N . GLU A 1 104 ? 6.591 21.877 15.896 1.00 9.44 103 GLU A N 1
ATOM 860 C CA . GLU A 1 104 ? 7.881 22.423 15.567 1.00 8.70 103 GLU A CA 1
ATOM 861 C C . GLU A 1 104 ? 8.441 23.170 16.792 1.00 9.38 103 GLU A C 1
ATOM 862 O O . GLU A 1 104 ? 9.667 23.336 16.912 1.00 10.79 103 GLU A O 1
ATOM 868 N N . LYS A 1 105 ? 7.583 23.646 17.693 1.00 9.21 104 LYS A N 1
ATOM 869 C CA . LYS A 1 105 ? 8.082 24.402 18.830 1.00 9.00 104 LYS A CA 1
ATOM 870 C C . LYS A 1 105 ? 9.027 23.606 19.706 1.00 9.86 104 LYS A C 1
ATOM 871 O O . LYS A 1 105 ? 9.846 24.215 20.407 1.00 10.49 104 LYS A O 1
ATOM 877 N N . TYR A 1 106 ? 8.882 22.294 19.782 1.00 9.00 105 TYR A N 1
ATOM 878 C CA . TYR A 1 106 ? 9.688 21.539 20.770 1.00 9.70 105 TYR A CA 1
ATOM 879 C C . TYR A 1 106 ? 11.166 21.582 20.502 1.00 10.45 105 TYR A C 1
ATOM 880 O O . TYR A 1 106 ? 11.971 22.021 21.344 1.00 10.98 105 TYR A O 1
ATOM 889 N N . VAL A 1 107 ? 11.575 21.190 19.319 1.00 10.84 106 VAL A N 1
ATOM 890 C CA . VAL A 1 107 ? 13.014 21.210 18.999 1.00 11.48 106 VAL A CA 1
ATOM 891 C C . VAL A 1 107 ? 13.526 22.657 19.050 1.00 12.98 106 VAL A C 1
ATOM 892 O O . VAL A 1 107 ? 14.617 22.918 19.567 1.00 12.09 106 VAL A O 1
ATOM 896 N N . LEU A 1 108 ? 12.749 23.616 18.542 1.00 11.22 107 LEU A N 1
ATOM 897 C CA . LEU A 1 108 ? 13.186 25.023 18.592 1.00 11.05 107 LEU A CA 1
ATOM 898 C C . LEU A 1 108 ? 13.358 25.512 20.022 1.00 10.81 107 LEU A C 1
ATOM 899 O O . LEU A 1 108 ? 14.314 26.243 20.320 1.00 11.95 107 LEU A O 1
ATOM 904 N N . SER A 1 109 ? 12.523 25.067 20.953 1.00 10.81 108 SER A N 1
ATOM 905 C CA . SER A 1 109 ? 12.644 25.508 22.342 1.00 10.98 108 SER A CA 1
ATOM 906 C C . SER A 1 109 ? 13.993 25.208 22.966 1.00 11.37 108 SER A C 1
ATOM 907 O O . SER A 1 109 ? 14.440 25.973 23.835 1.00 12.35 108 SER A O 1
ATOM 910 N N . ILE A 1 110 ? 14.630 24.147 22.535 1.00 11.21 109 ILE A N 1
ATOM 911 C CA . ILE A 1 110 ? 15.936 23.805 23.113 1.00 12.38 109 ILE A CA 1
ATOM 912 C C . ILE A 1 110 ? 16.988 24.858 22.804 1.00 13.52 109 ILE A C 1
ATOM 913 O O . ILE A 1 110 ? 17.886 25.075 23.619 1.00 14.70 109 ILE A O 1
ATOM 918 N N . HIS A 1 111 ? 16.903 25.532 21.679 1.00 13.05 110 HIS A N 1
ATOM 919 C CA . HIS A 1 111 ? 17.831 26.593 21.353 1.00 12.06 110 HIS A CA 1
ATOM 920 C C . HIS A 1 111 ? 17.683 27.717 22.356 1.00 14.40 110 HIS A C 1
ATOM 921 O O . HIS A 1 111 ? 18.653 28.263 22.821 1.00 15.40 110 HIS A O 1
ATOM 928 N N . PHE A 1 112 ? 16.462 28.123 22.670 1.00 13.36 111 PHE A N 1
ATOM 929 C CA . PHE A 1 112 ? 16.222 29.164 23.658 1.00 14.83 111 PHE A CA 1
ATOM 930 C C . PHE A 1 112 ? 16.659 28.671 25.039 1.00 14.61 111 PHE A C 1
ATOM 931 O O . PHE A 1 112 ? 17.200 29.460 25.824 1.00 15.91 111 PHE A O 1
ATOM 939 N N . GLU A 1 113 ? 16.408 27.416 25.389 1.00 13.18 112 GLU A N 1
ATOM 940 C CA . GLU A 1 113 ? 16.779 26.881 26.688 1.00 15.30 112 GLU A CA 1
ATOM 941 C C . GLU A 1 113 ? 18.310 26.894 26.845 1.00 17.75 112 GLU A C 1
ATOM 942 O O . GLU A 1 113 ? 18.828 27.294 27.916 1.00 18.31 112 GLU A O 1
ATOM 948 N N . ALA A 1 114 ? 19.028 26.460 25.819 1.00 15.82 113 ALA A N 1
ATOM 949 C CA . ALA A 1 114 ? 20.495 26.469 25.847 1.00 18.10 113 ALA A CA 1
ATOM 950 C C . ALA A 1 114 ? 21.042 27.895 25.971 1.00 19.04 113 ALA A C 1
ATOM 951 O O . ALA A 1 114 ? 22.047 28.120 26.696 1.00 20.56 113 ALA A O 1
ATOM 953 N N . ALA A 1 115 ? 20.457 28.856 25.296 1.00 17.72 114 ALA A N 1
ATOM 954 C CA . ALA A 1 115 ? 20.933 30.232 25.362 1.00 19.29 114 ALA A CA 1
ATOM 955 C C . ALA A 1 115 ? 20.775 30.865 26.7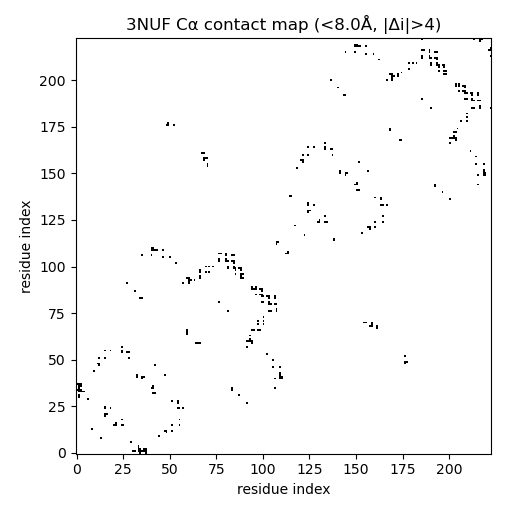45 1.00 20.40 114 ALA A C 1
ATOM 956 O O . ALA A 1 115 ? 21.471 31.820 27.051 1.00 21.00 114 ALA A O 1
ATOM 958 N N . GLN A 1 116 ? 19.855 30.351 27.560 1.00 18.64 115 GLN A N 1
ATOM 959 C CA . GLN A 1 116 ? 19.627 30.793 28.945 1.00 21.39 115 GLN A CA 1
ATOM 960 C C . GLN A 1 116 ? 20.476 29.993 29.920 1.00 25.94 115 GLN A C 1
ATOM 961 O O . GLN A 1 116 ? 20.403 30.236 31.119 1.00 28.85 115 GLN A O 1
ATOM 967 N N A ASP A 1 117 ? 21.263 29.046 29.427 0.50 26.40 116 ASP A N 1
ATOM 968 N N B ASP A 1 117 ? 21.213 29.014 29.407 0.50 27.57 116 ASP A N 1
ATOM 969 C CA A ASP A 1 117 ? 22.031 28.126 30.278 0.50 29.25 116 ASP A CA 1
ATOM 970 C CA B ASP A 1 117 ? 22.043 28.092 30.198 0.50 31.59 116 ASP A CA 1
ATOM 971 C C A ASP A 1 117 ? 21.096 27.400 31.222 0.50 31.10 116 ASP A C 1
ATOM 972 C C B ASP A 1 117 ? 21.207 27.214 31.121 0.50 32.53 116 ASP A C 1
ATOM 973 O O A ASP A 1 117 ? 21.339 27.346 32.439 0.50 31.74 116 ASP A O 1
ATOM 974 O O B ASP A 1 117 ? 21.667 26.806 32.193 0.50 34.16 116 ASP A O 1
ATOM 983 N N . LYS A 1 118 ? 19.994 26.887 30.677 1.00 31.42 117 LYS A N 1
ATOM 984 C CA . LYS A 1 118 ? 19.030 26.145 31.482 1.00 35.51 117 LYS A CA 1
ATOM 985 C C . LYS A 1 118 ? 18.991 24.656 31.171 1.00 38.83 117 LYS A C 1
ATOM 986 O O . LYS A 1 118 ? 18.089 23.973 31.680 1.00 38.61 117 LYS A O 1
ATOM 991 N N . ILE A 1 119 ? 19.934 24.162 30.351 1.00 43.77 118 ILE A N 1
ATOM 992 C CA . ILE A 1 119 ? 20.070 22.726 30.060 1.00 50.87 118 ILE A CA 1
ATOM 993 C C . ILE A 1 119 ? 21.366 22.109 30.641 1.00 56.35 118 ILE A C 1
ATOM 994 O O . ILE A 1 119 ? 22.488 22.312 30.128 1.00 57.99 118 ILE A O 1
ATOM 1000 N N . ASN B 1 8 ? 14.563 -9.650 13.163 1.00 60.23 7 ASN B N 1
ATOM 1001 C CA . ASN B 1 8 ? 13.408 -10.568 13.416 1.00 62.60 7 ASN B CA 1
ATOM 1002 C C . ASN B 1 8 ? 12.448 -10.071 14.522 1.00 61.75 7 ASN B C 1
ATOM 1003 O O . ASN B 1 8 ? 12.024 -10.849 15.393 1.00 64.26 7 ASN B O 1
ATOM 1005 N N . VAL B 1 9 ? 12.115 -8.777 14.482 1.00 58.11 8 VAL B N 1
ATOM 1006 C CA . VAL B 1 9 ? 11.076 -8.190 15.351 1.00 55.64 8 VAL B CA 1
ATOM 1007 C C . VAL B 1 9 ? 9.993 -7.577 14.455 1.00 51.54 8 VAL B C 1
ATOM 1008 O O . VAL B 1 9 ? 10.301 -7.133 13.336 1.00 50.46 8 VAL B O 1
ATOM 1010 N N . GLU B 1 10 ? 8.742 -7.553 14.934 1.00 46.28 9 GLU B N 1
ATOM 1011 C CA . GLU B 1 10 ? 7.614 -7.030 14.130 1.00 42.91 9 GLU B CA 1
ATOM 1012 C C . GLU B 1 10 ? 7.444 -5.533 14.407 1.00 37.25 9 GLU B C 1
ATOM 1013 O O . GLU B 1 10 ? 7.060 -5.146 15.490 1.00 39.46 9 GLU B O 1
ATOM 1016 N N . LEU B 1 11 ? 7.724 -4.695 13.422 1.00 27.41 10 LEU B N 1
ATOM 1017 C CA . LEU B 1 11 ? 7.756 -3.251 13.651 1.00 23.69 10 LEU B CA 1
ATOM 1018 C C . LEU B 1 11 ? 6.380 -2.564 13.515 1.00 22.91 10 LEU B C 1
ATOM 1019 O O . LEU B 1 11 ? 5.573 -3.022 12.699 1.00 27.93 10 LEU B O 1
ATOM 1024 N N . PRO B 1 12 ? 6.128 -1.477 14.266 1.00 23.08 11 PRO B N 1
ATOM 1025 C CA . PRO B 1 12 ? 4.871 -0.715 14.148 1.00 24.76 11 PRO B CA 1
ATOM 1026 C C . PRO B 1 12 ? 4.665 -0.195 12.710 1.00 24.93 11 PRO B C 1
ATOM 1027 O O . PRO B 1 12 ? 5.634 0.063 11.970 1.00 21.48 11 PRO B O 1
ATOM 1031 N N A THR B 1 13 ? 3.413 -0.010 12.326 0.50 25.36 12 THR B N 1
ATOM 1032 N N B THR B 1 13 ? 3.413 -0.048 12.291 0.50 26.18 12 THR B N 1
ATOM 1033 C CA A THR B 1 13 ? 3.125 0.350 10.949 0.50 24.34 12 THR B CA 1
ATOM 1034 C CA B THR B 1 13 ? 3.142 0.341 10.903 0.50 25.87 12 THR B CA 1
ATOM 1035 C C A THR B 1 13 ? 3.818 1.653 10.512 0.50 21.88 12 THR B C 1
ATOM 1036 C C B THR B 1 13 ? 3.804 1.674 10.487 0.50 23.72 12 THR B C 1
ATOM 1037 O O A THR B 1 13 ? 4.397 1.700 9.421 0.50 17.90 12 THR B O 1
ATOM 1038 O O B THR B 1 13 ? 4.332 1.775 9.372 0.50 23.10 12 THR B O 1
ATOM 1045 N N . GLU B 1 14 ? 3.833 2.667 11.363 1.00 22.12 13 GLU B N 1
ATOM 1046 C CA . GLU B 1 14 ? 4.452 3.932 11.036 1.00 23.38 13 GLU B CA 1
ATOM 1047 C C . GLU B 1 14 ? 5.982 3.814 10.897 1.00 20.35 13 GLU B C 1
ATOM 1048 O O . GLU B 1 14 ? 6.606 4.485 10.078 1.00 19.80 13 GLU B O 1
ATOM 1054 N N . VAL B 1 15 ? 6.548 2.948 11.715 1.00 17.45 14 VAL B N 1
ATOM 1055 C CA . VAL B 1 15 ? 8.003 2.662 11.640 1.00 15.63 14 VAL B CA 1
ATOM 1056 C C . VAL B 1 15 ? 8.289 2.017 10.278 1.00 14.79 14 VAL B C 1
ATOM 1057 O O . VAL B 1 15 ? 9.224 2.413 9.560 1.00 15.42 14 VAL B O 1
ATOM 1061 N N . LYS B 1 16 ? 7.513 1.010 9.873 1.00 15.72 15 LYS B N 1
ATOM 1062 C CA . LYS B 1 16 ? 7.719 0.396 8.571 1.00 15.42 15 LYS B CA 1
ATOM 1063 C C . LYS B 1 16 ? 7.519 1.414 7.452 1.00 16.73 15 LYS B C 1
ATOM 1064 O O . LYS B 1 16 ? 8.248 1.401 6.466 1.00 17.52 15 LYS B O 1
ATOM 1069 N N . ALA B 1 17 ? 6.542 2.303 7.571 1.00 16.33 16 ALA B N 1
ATOM 1070 C CA . ALA B 1 17 ? 6.308 3.314 6.550 1.00 17.97 16 ALA B CA 1
ATOM 1071 C C . ALA B 1 17 ? 7.528 4.253 6.445 1.00 17.63 16 ALA B C 1
ATOM 1072 O O . ALA B 1 17 ? 7.948 4.631 5.357 1.00 18.83 16 ALA B O 1
ATOM 1082 N N . ILE B 1 19 ? 10.658 3.549 7.114 1.00 14.16 18 ILE B N 1
ATOM 1083 C CA . ILE B 1 19 ? 11.698 2.716 6.486 1.00 14.83 18 ILE B CA 1
ATOM 1084 C C . ILE B 1 19 ? 11.480 2.606 4.983 1.00 16.59 18 ILE B C 1
ATOM 1085 O O . ILE B 1 19 ? 12.414 2.814 4.190 1.00 16.75 18 ILE B O 1
ATOM 1090 N N A GLU B 1 20 ? 10.213 2.502 4.556 0.50 15.09 19 GLU B N 1
ATOM 1091 N N B GLU B 1 20 ? 10.282 2.149 4.596 0.50 18.89 19 GLU B N 1
ATOM 1092 C CA A GLU B 1 20 ? 9.889 2.476 3.118 0.50 16.36 19 GLU B CA 1
ATOM 1093 C CA B GLU B 1 20 ? 9.965 1.938 3.186 0.50 20.97 19 GLU B CA 1
ATOM 1094 C C A GLU B 1 20 ? 10.111 3.817 2.411 0.50 16.54 19 GLU B C 1
ATOM 1095 C C B GLU B 1 20 ? 10.232 3.192 2.350 0.50 19.83 19 GLU B C 1
ATOM 1096 O O A GLU B 1 20 ? 10.355 3.857 1.198 0.50 19.62 19 GLU B O 1
ATOM 1097 O O B GLU B 1 20 ? 10.593 3.074 1.167 0.50 22.01 19 GLU B O 1
ATOM 1108 N N A GLN B 1 21 ? 10.046 4.915 3.150 0.50 16.96 20 GLN B N 1
ATOM 1109 N N B GLN B 1 21 ? 10.085 4.380 2.936 0.50 19.69 20 GLN B N 1
ATOM 1110 C CA A GLN B 1 21 ? 10.280 6.251 2.590 0.50 21.09 20 GLN B CA 1
ATOM 1111 C CA B GLN B 1 21 ? 10.260 5.632 2.214 0.50 22.37 20 GLN B CA 1
ATOM 1112 C C A GLN B 1 21 ? 11.776 6.492 2.428 0.50 20.81 20 GLN B C 1
ATOM 1113 C C B GLN B 1 21 ? 11.720 6.115 2.129 0.50 22.38 20 GLN B C 1
ATOM 1114 O O A GLN B 1 21 ? 12.186 7.480 1.803 0.50 22.55 20 GLN B O 1
ATOM 1115 O O B GLN B 1 21 ? 12.012 6.915 1.248 0.50 24.37 20 GLN B O 1
ATOM 1122 N N . SER B 1 22 ? 12.599 5.629 3.026 1.00 20.49 21 SER B N 1
ATOM 1123 C CA . SER B 1 22 ? 14.040 5.859 3.013 1.00 18.37 21 SER B CA 1
ATOM 1124 C C . SER B 1 22 ? 14.706 5.353 1.728 1.00 20.37 21 SER B C 1
ATOM 1125 O O . SER B 1 22 ? 14.133 4.586 0.972 1.00 20.86 21 SER B O 1
ATOM 1128 N N A SER B 1 23 ? 15.939 5.799 1.542 0.50 19.36 22 SER B N 1
ATOM 1129 N N B SER B 1 23 ? 15.942 5.783 1.495 0.50 19.27 22 SER B N 1
ATOM 1130 C CA A SER B 1 23 ? 16.702 5.432 0.370 0.50 19.49 22 SER B CA 1
ATOM 1131 C CA B SER B 1 23 ? 16.674 5.342 0.299 0.50 18.66 22 SER B CA 1
ATOM 1132 C C A SER B 1 23 ? 17.281 4.016 0.422 0.50 21.35 22 SER B C 1
ATOM 1133 C C B SER B 1 23 ? 17.471 4.070 0.484 0.50 20.36 22 SER B C 1
ATOM 1134 O O A SER B 1 23 ? 17.641 3.470 -0.619 0.50 21.98 22 SER B O 1
ATOM 1135 O O B SER B 1 23 ? 18.267 3.701 -0.381 0.50 18.89 22 SER B O 1
ATOM 1140 N N . ASP B 1 24 ? 17.272 3.389 1.602 1.00 18.68 23 ASP B N 1
ATOM 1141 C CA . ASP B 1 24 ? 17.979 2.102 1.852 1.00 20.63 23 ASP B CA 1
ATOM 1142 C C . ASP B 1 24 ? 17.147 1.354 2.907 1.00 17.81 23 ASP B C 1
ATOM 1143 O O . ASP B 1 24 ? 17.544 1.275 4.065 1.00 18.00 23 ASP B O 1
ATOM 1148 N N . ALA B 1 25 ? 16.028 0.788 2.474 1.00 17.50 24 ALA B N 1
ATOM 1149 C CA . ALA B 1 25 ? 15.104 0.063 3.358 1.00 15.62 24 ALA B CA 1
ATOM 1150 C C . ALA B 1 25 ? 15.760 -1.167 3.957 1.00 17.12 24 ALA B C 1
ATOM 1151 O O . ALA B 1 25 ? 15.438 -1.527 5.107 1.00 16.73 24 ALA B O 1
ATOM 1153 N N . GLN B 1 26 ? 16.678 -1.834 3.238 1.00 14.76 25 GLN B N 1
ATOM 1154 C CA . GLN B 1 26 ? 17.380 -2.959 3.840 1.00 13.24 25 GLN B CA 1
ATOM 1155 C C . GLN B 1 26 ? 18.207 -2.512 5.066 1.00 12.47 25 GLN B C 1
ATOM 1156 O O . GLN B 1 26 ? 18.072 -3.086 6.143 1.00 12.78 25 GLN B O 1
ATOM 1162 N N . ALA B 1 27 ? 19.047 -1.503 4.881 1.00 13.85 26 ALA B N 1
ATOM 1163 C CA . ALA B 1 27 ? 19.937 -1.072 5.936 1.00 13.42 26 ALA B CA 1
ATOM 1164 C C . ALA B 1 27 ? 19.147 -0.401 7.066 1.00 11.79 26 ALA B C 1
ATOM 1165 O O . ALA B 1 27 ? 19.509 -0.591 8.214 1.00 12.92 26 ALA B O 1
ATOM 1167 N N . ALA B 1 28 ? 18.100 0.344 6.728 1.00 12.27 27 ALA B N 1
ATOM 1168 C CA . ALA B 1 28 ? 17.279 0.985 7.757 1.00 11.73 27 ALA B CA 1
ATOM 1169 C C . ALA B 1 28 ? 16.578 -0.060 8.601 1.00 12.60 27 ALA B C 1
ATOM 1170 O O . ALA B 1 28 ? 16.527 0.096 9.815 1.00 13.18 27 ALA B O 1
ATOM 1172 N N . THR B 1 29 ? 16.036 -1.111 7.995 1.00 12.52 28 THR B N 1
ATOM 1173 C CA . THR B 1 29 ? 15.409 -2.180 8.747 1.00 12.23 28 THR B CA 1
ATOM 1174 C C . THR B 1 29 ? 16.410 -2.884 9.656 1.00 12.49 28 THR B C 1
ATOM 1175 O O . THR B 1 29 ? 16.154 -3.129 10.830 1.00 12.64 28 THR B O 1
ATOM 1179 N N . ALA B 1 30 ? 17.553 -3.239 9.106 1.00 11.64 29 ALA B N 1
ATOM 1180 C CA . ALA B 1 30 ? 18.590 -3.846 9.904 1.00 11.55 29 ALA B CA 1
ATOM 1181 C C . ALA B 1 30 ? 19.003 -2.973 11.073 1.00 11.55 29 ALA B C 1
ATOM 1182 O O . ALA B 1 30 ? 19.178 -3.484 12.179 1.00 12.65 29 ALA B O 1
ATOM 1184 N N . LEU B 1 31 ? 19.125 -1.681 10.821 1.00 11.10 30 LEU B N 1
ATOM 1185 C CA . LEU B 1 31 ? 19.591 -0.750 11.884 1.00 10.59 30 LEU B CA 1
ATOM 1186 C C . LEU B 1 31 ? 18.568 -0.644 13.003 1.00 11.82 30 LEU B C 1
ATOM 1187 O O . LEU B 1 31 ? 18.906 -0.714 14.172 1.00 11.21 30 LEU B O 1
ATOM 1192 N N . VAL B 1 32 ? 17.305 -0.478 12.615 1.00 11.42 31 VAL B N 1
ATOM 1193 C CA . VAL B 1 32 ? 16.268 -0.373 13.633 1.00 11.25 31 VAL B CA 1
ATOM 1194 C C . VAL B 1 32 ? 16.202 -1.668 14.473 1.00 12.57 31 VAL B C 1
ATOM 1195 O O . VAL B 1 32 ? 16.115 -1.621 15.676 1.00 13.02 31 VAL B O 1
ATOM 1199 N N A ASN B 1 33 ? 16.259 -2.816 13.788 0.50 11.96 32 ASN B N 1
ATOM 1200 N N B ASN B 1 33 ? 16.278 -2.835 13.834 0.50 12.26 32 ASN B N 1
ATOM 1201 C CA A ASN B 1 33 ? 16.298 -4.108 14.472 0.50 12.96 32 ASN B CA 1
ATOM 1202 C CA B ASN B 1 33 ? 16.258 -4.075 14.610 0.50 13.68 32 ASN B CA 1
ATOM 1203 C C A ASN B 1 33 ? 17.446 -4.193 15.481 0.50 12.98 32 ASN B C 1
ATOM 1204 C C B ASN B 1 33 ? 17.487 -4.254 15.502 0.50 12.81 32 ASN B C 1
ATOM 1205 O O A ASN B 1 33 ? 17.229 -4.562 16.638 0.50 13.94 32 ASN B O 1
ATOM 1206 O O B ASN B 1 33 ? 17.381 -4.784 16.604 0.50 13.44 32 ASN B O 1
ATOM 1215 N N . TYR B 1 34 ? 18.642 -3.784 15.034 1.00 12.35 33 TYR B N 1
ATOM 1216 C CA . TYR B 1 34 ? 19.869 -3.839 15.830 1.00 12.97 33 TYR B CA 1
ATOM 1217 C C . TYR B 1 34 ? 19.702 -3.003 17.109 1.00 12.43 33 TYR B C 1
ATOM 1218 O O . TYR B 1 34 ? 19.980 -3.462 18.204 1.00 13.05 33 TYR B O 1
ATOM 1227 N N . VAL B 1 35 ? 19.160 -1.799 16.946 1.00 11.07 34 VAL B N 1
ATOM 1228 C CA . VAL B 1 35 ? 18.973 -0.909 18.083 1.00 11.62 34 VAL B CA 1
ATOM 1229 C C . VAL B 1 35 ? 17.958 -1.438 19.077 1.00 11.48 34 VAL B C 1
ATOM 1230 O O . VAL B 1 35 ? 18.205 -1.401 20.285 1.00 12.13 34 VAL B O 1
ATOM 1234 N N . ILE B 1 36 ? 16.841 -1.977 18.580 1.00 11.54 35 ILE B N 1
ATOM 1235 C CA . ILE B 1 36 ? 15.828 -2.532 19.456 1.00 13.11 35 ILE B CA 1
ATOM 1236 C C . ILE B 1 36 ? 16.447 -3.697 20.252 1.00 13.14 35 ILE B C 1
ATOM 1237 O O . ILE B 1 36 ? 16.224 -3.775 21.444 1.00 14.26 35 ILE B O 1
ATOM 1242 N N . LYS B 1 37 ? 17.186 -4.554 19.594 1.00 14.24 36 LYS B N 1
ATOM 1243 C CA . LYS B 1 37 ? 17.804 -5.706 20.274 1.00 15.36 36 LYS B CA 1
ATOM 1244 C C . LYS B 1 37 ? 18.876 -5.299 21.264 1.00 14.86 36 LYS B C 1
ATOM 1245 O O . LYS B 1 37 ? 18.915 -5.825 22.391 1.00 16.59 36 LYS B O 1
ATOM 1249 N N . LEU B 1 38 ? 19.691 -4.310 20.908 1.00 13.05 37 LEU B N 1
ATOM 1250 C CA . LEU B 1 38 ? 20.728 -3.808 21.784 1.00 12.77 37 LEU B CA 1
ATOM 1251 C C . LEU B 1 38 ? 20.115 -3.190 23.028 1.00 15.27 37 LEU B C 1
ATOM 1252 O O . LEU B 1 38 ? 20.549 -3.456 24.170 1.00 15.46 37 LEU B O 1
ATOM 1257 N N . ALA B 1 39 ? 19.116 -2.367 22.847 1.00 12.79 38 ALA B N 1
ATOM 1258 C CA . ALA B 1 39 ? 18.432 -1.783 23.949 1.00 13.82 38 ALA B CA 1
ATOM 1259 C C . ALA B 1 39 ? 17.762 -2.831 24.824 1.00 14.40 38 ALA B C 1
ATOM 1260 O O . ALA B 1 39 ? 17.839 -2.711 26.037 1.00 14.93 38 ALA B O 1
ATOM 1262 N N . ALA B 1 40 ? 17.074 -3.779 24.197 1.00 14.07 39 ALA B N 1
ATOM 1263 C CA . ALA B 1 40 ? 16.350 -4.824 24.969 1.00 16.39 39 ALA B CA 1
ATOM 1264 C C . ALA B 1 40 ? 17.324 -5.623 25.826 1.00 17.88 39 ALA B C 1
ATOM 1265 O O . ALA B 1 40 ? 17.000 -5.947 26.975 1.00 21.30 39 ALA B O 1
ATOM 1267 N N . ALA B 1 41 ? 18.516 -5.878 25.311 1.00 17.93 40 ALA B N 1
ATOM 1268 C CA . ALA B 1 41 ? 19.557 -6.657 26.034 1.00 18.26 40 ALA B CA 1
ATOM 1269 C C . ALA B 1 41 ? 19.994 -5.844 27.243 1.00 21.32 40 ALA B C 1
ATOM 1270 O O . ALA B 1 41 ? 20.339 -6.415 28.264 1.00 25.26 40 ALA B O 1
ATOM 1272 N N . ALA B 1 42 ? 19.926 -4.517 27.177 1.00 19.28 41 ALA B N 1
ATOM 1273 C CA . ALA B 1 42 ? 20.178 -3.604 28.282 1.00 18.44 41 ALA B CA 1
ATOM 1274 C C . ALA B 1 42 ? 18.935 -3.225 29.108 1.00 17.49 41 ALA B C 1
ATOM 1275 O O . ALA B 1 42 ? 18.967 -2.277 29.906 1.00 20.59 41 ALA B O 1
ATOM 1277 N N . GLU B 1 43 ? 17.828 -3.957 28.920 1.00 20.48 42 GLU B N 1
ATOM 1278 C CA . GLU B 1 43 ? 16.592 -3.751 29.659 1.00 20.84 42 GLU B CA 1
ATOM 1279 C C . GLU B 1 43 ? 15.948 -2.400 29.415 1.00 19.21 42 GLU B C 1
ATOM 1280 O O . GLU B 1 43 ? 15.367 -1.790 30.282 1.00 21.45 42 GLU B O 1
ATOM 1286 N N . ILE B 1 44 ? 16.050 -1.938 28.165 1.00 16.40 43 ILE B N 1
ATOM 1287 C CA . ILE B 1 44 ? 15.470 -0.683 27.728 1.00 17.25 43 ILE B CA 1
ATOM 1288 C C . ILE B 1 44 ? 14.518 -1.025 26.562 1.00 16.73 43 ILE B C 1
ATOM 1289 O O . ILE B 1 44 ? 14.889 -1.745 25.629 1.00 16.17 43 ILE B O 1
ATOM 1294 N N . HIS B 1 45 ? 13.289 -0.558 26.674 1.00 16.48 44 HIS B N 1
ATOM 1295 C CA . HIS B 1 45 ? 12.257 -0.781 25.710 1.00 16.65 44 HIS B CA 1
ATOM 1296 C C . HIS B 1 45 ? 11.633 0.559 25.335 1.00 15.91 44 HIS B C 1
ATOM 1297 O O . HIS B 1 45 ? 11.627 1.497 26.108 1.00 15.99 44 HIS B O 1
ATOM 1304 N N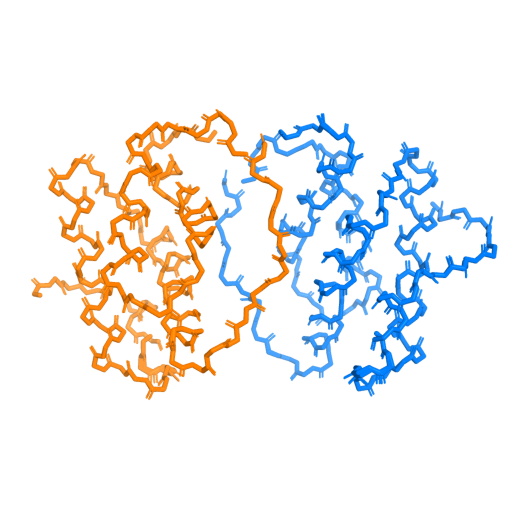 . PHE B 1 46 ? 11.107 0.622 24.113 1.00 16.38 45 PHE B N 1
ATOM 1305 C CA . PHE B 1 46 ? 10.523 1.833 23.532 1.00 15.69 45 PHE B CA 1
ATOM 1306 C C . PHE B 1 46 ? 9.020 1.629 23.358 1.00 17.33 45 PHE B C 1
ATOM 1307 O O . PHE B 1 46 ? 8.558 0.585 22.886 1.00 19.44 45 PHE B O 1
ATOM 1315 N N . THR B 1 47 ? 8.274 2.665 23.641 1.00 17.09 46 THR B N 1
ATOM 1316 C CA . THR B 1 47 ? 6.866 2.657 23.241 1.00 17.56 46 THR B CA 1
ATOM 1317 C C . THR B 1 47 ? 6.775 2.854 21.726 1.00 18.67 46 THR B C 1
ATOM 1318 O O . THR B 1 47 ? 7.797 3.158 21.079 1.00 14.92 46 THR B O 1
ATOM 1322 N N . ASP B 1 48 ? 5.611 2.637 21.100 1.00 19.25 47 ASP B N 1
ATOM 1323 C CA . ASP B 1 48 ? 5.548 2.783 19.617 1.00 15.87 47 ASP B CA 1
ATOM 1324 C C . ASP B 1 48 ? 5.921 4.211 19.222 1.00 15.74 47 ASP B C 1
ATOM 1325 O O . ASP B 1 48 ? 6.598 4.404 18.242 1.00 14.81 47 ASP B O 1
ATOM 1330 N N . LEU B 1 49 ? 5.465 5.205 19.983 1.00 16.07 48 LEU B N 1
ATOM 1331 C CA . LEU B 1 49 ? 5.837 6.605 19.702 1.00 15.54 48 LEU B CA 1
ATOM 1332 C C . LEU B 1 49 ? 7.331 6.854 19.813 1.00 13.38 48 LEU B C 1
ATOM 1333 O O . LEU B 1 49 ? 7.958 7.457 18.907 1.00 13.77 48 LEU B O 1
ATOM 1338 N N . GLN B 1 50 ? 7.928 6.352 20.885 1.00 15.08 49 GLN B N 1
ATOM 1339 C CA . GLN B 1 50 ? 9.381 6.478 21.046 1.00 14.14 49 GLN B CA 1
ATOM 1340 C C . GLN B 1 50 ? 10.109 5.812 19.894 1.00 13.77 49 GLN B C 1
ATOM 1341 O O . GLN B 1 50 ? 11.092 6.345 19.385 1.00 12.53 49 GLN B O 1
ATOM 1347 N N . LEU B 1 51 ? 9.624 4.673 19.441 1.00 12.28 50 LEU B N 1
ATOM 1348 C CA . LEU B 1 51 ? 10.238 3.931 18.353 1.00 11.64 50 LEU B CA 1
ATOM 1349 C C . LEU B 1 51 ? 10.119 4.698 17.044 1.00 13.23 50 LEU B C 1
ATOM 1350 O O . LEU B 1 51 ? 11.042 4.726 16.231 1.00 12.74 50 LEU B O 1
ATOM 1355 N N . GLN B 1 52 ? 8.977 5.330 16.827 1.00 12.38 51 GLN B N 1
ATOM 1356 C CA . GLN B 1 52 ? 8.839 6.152 15.653 1.00 13.77 51 GLN B CA 1
ATOM 1357 C C . GLN B 1 52 ? 9.841 7.296 15.627 1.00 11.48 51 GLN B C 1
ATOM 1358 O O . GLN B 1 52 ? 10.462 7.567 14.605 1.00 12.15 51 GLN B O 1
ATOM 1364 N N . VAL B 1 53 ? 9.986 7.993 16.738 1.00 11.72 52 VAL B N 1
ATOM 1365 C CA . VAL B 1 53 ? 10.904 9.125 16.860 1.00 11.63 52 VAL B CA 1
ATOM 1366 C C . VAL B 1 53 ? 12.354 8.650 16.707 1.00 12.35 52 VAL B C 1
ATOM 1367 O O . VAL B 1 53 ? 13.160 9.250 15.979 1.00 12.38 52 VAL B O 1
ATOM 1371 N N . LEU B 1 54 ? 12.674 7.550 17.345 1.00 11.02 53 LEU B N 1
ATOM 1372 C CA . LEU B 1 54 ? 13.973 6.930 17.227 1.00 11.91 53 LEU B CA 1
ATOM 1373 C C . LEU B 1 54 ? 14.292 6.499 15.784 1.00 12.53 53 LEU B C 1
ATOM 1374 O O . LEU B 1 54 ? 15.390 6.736 15.257 1.00 11.64 53 LEU B O 1
ATOM 1379 N N . THR B 1 55 ? 13.323 5.870 15.132 1.00 11.42 54 THR B N 1
ATOM 1380 C CA . THR B 1 55 ? 13.481 5.404 13.777 1.00 11.94 54 THR B CA 1
ATOM 1381 C C . THR B 1 55 ? 13.824 6.571 12.866 1.00 11.76 54 THR B C 1
ATOM 1382 O O . THR B 1 55 ? 14.726 6.480 12.013 1.00 12.80 54 THR B O 1
ATOM 1386 N N . ASN B 1 56 ? 13.106 7.679 12.955 1.00 11.35 55 ASN B N 1
ATOM 1387 C CA . ASN B 1 56 ? 13.414 8.796 12.107 1.00 11.49 55 ASN B CA 1
ATOM 1388 C C . ASN B 1 56 ? 14.834 9.299 12.360 1.00 10.86 55 ASN B C 1
ATOM 1389 O O . ASN B 1 56 ? 15.567 9.609 11.407 1.00 11.89 55 ASN B O 1
ATOM 1394 N N . HIS B 1 57 ? 15.249 9.352 13.622 1.00 11.44 56 HIS B N 1
ATOM 1395 C CA . HIS B 1 57 ? 16.638 9.760 13.941 1.00 10.89 56 HIS B CA 1
ATOM 1396 C C . HIS B 1 57 ? 17.660 8.801 13.306 1.00 11.22 56 HIS B C 1
ATOM 1397 O O . HIS B 1 57 ? 18.654 9.216 12.727 1.00 11.76 56 HIS B O 1
ATOM 1404 N N . LEU B 1 58 ? 17.401 7.503 13.477 1.00 10.81 57 LEU B N 1
ATOM 1405 C CA . LEU B 1 58 ? 18.332 6.510 12.944 1.00 11.08 57 LEU B CA 1
ATOM 1406 C C . LEU B 1 58 ? 18.419 6.556 11.441 1.00 10.68 57 LEU B C 1
ATOM 1407 O O . LEU B 1 58 ? 19.500 6.368 10.876 1.00 11.53 57 LEU B O 1
ATOM 1412 N N . ILE B 1 59 ? 17.310 6.768 10.762 1.00 10.39 58 ILE B N 1
ATOM 1413 C CA . ILE B 1 59 ? 17.320 6.881 9.304 1.00 11.56 58 ILE B CA 1
ATOM 1414 C C . ILE B 1 59 ? 18.129 8.081 8.834 1.00 11.97 58 ILE B C 1
ATOM 1415 O O . ILE B 1 59 ? 18.915 7.989 7.891 1.00 12.76 58 ILE B O 1
ATOM 1420 N N A GLU B 1 60 ? 18.018 9.193 9.538 0.50 11.11 59 GLU B N 1
ATOM 1421 N N B GLU B 1 60 ? 17.952 9.209 9.513 0.50 13.01 59 GLU B N 1
ATOM 1422 C CA A GLU B 1 60 ? 18.807 10.348 9.177 0.50 10.69 59 GLU B CA 1
ATOM 1423 C CA B GLU B 1 60 ? 18.679 10.426 9.190 0.50 13.49 59 GLU B CA 1
ATOM 1424 C C A GLU B 1 60 ? 20.292 10.148 9.561 0.50 10.24 59 GLU B C 1
ATOM 1425 C C B GLU B 1 60 ? 20.184 10.211 9.344 0.50 14.21 59 GLU B C 1
ATOM 1426 O O A GLU B 1 60 ? 21.202 10.584 8.832 0.50 10.96 59 GLU B O 1
ATOM 1427 O O B GLU B 1 60 ? 20.973 10.626 8.478 0.50 12.58 59 GLU B O 1
ATOM 1454 N N . LEU B 1 62 ? 21.820 7.246 9.432 1.00 11.08 61 LEU B N 1
ATOM 1455 C CA . LEU B 1 62 ? 22.280 6.359 8.377 1.00 11.13 61 LEU B CA 1
ATOM 1456 C C . LEU B 1 62 ? 22.530 7.177 7.128 1.00 11.03 61 LEU B C 1
ATOM 1457 O O . LEU B 1 62 ? 23.536 6.964 6.435 1.00 11.47 61 LEU B O 1
ATOM 1462 N N . GLY B 1 63 ? 21.607 8.080 6.811 1.00 10.79 62 GLY B N 1
ATOM 1463 C CA . GLY B 1 63 ? 21.798 8.949 5.662 1.00 12.36 62 GLY B CA 1
ATOM 1464 C C . GLY B 1 63 ? 23.119 9.735 5.711 1.00 12.10 62 GLY B C 1
ATOM 1465 O O . GLY B 1 63 ? 23.823 9.829 4.705 1.00 12.57 62 GLY B O 1
ATOM 1466 N N . ARG B 1 64 ? 23.457 10.304 6.865 1.00 10.44 63 ARG B N 1
ATOM 1467 C CA . ARG B 1 64 ? 24.706 11.039 7.045 1.00 10.56 63 ARG B CA 1
ATOM 1468 C C . ARG B 1 64 ? 25.939 10.149 6.938 1.00 10.84 63 ARG B C 1
ATOM 1469 O O . ARG B 1 64 ? 26.957 10.555 6.427 1.00 11.50 63 ARG B O 1
ATOM 1477 N N A SER B 1 65 ? 25.815 8.895 7.407 0.50 9.83 64 SER B N 1
ATOM 1478 N N B SER B 1 65 ? 25.831 8.939 7.464 0.50 11.36 64 SER B N 1
ATOM 1479 C CA A SER B 1 65 ? 26.932 7.932 7.317 0.50 9.90 64 SER B CA 1
ATOM 1480 C CA B SER B 1 65 ? 26.922 7.998 7.340 0.50 11.61 64 SER B CA 1
ATOM 1481 C C A SER B 1 65 ? 27.242 7.579 5.867 0.50 10.79 64 SER B C 1
ATOM 1482 C C B SER B 1 65 ? 27.266 7.808 5.857 0.50 10.83 64 SER B C 1
ATOM 1483 O O A SER B 1 65 ? 28.348 7.155 5.539 0.50 11.45 64 SER B O 1
ATOM 1484 O O B SER B 1 65 ? 28.445 7.820 5.501 0.50 11.03 64 SER B O 1
ATOM 1489 N N . LYS B 1 66 ? 26.239 7.700 5.004 1.00 10.84 65 LYS B N 1
ATOM 1490 C CA . LYS B 1 66 ? 26.427 7.461 3.600 1.00 10.75 65 LYS B CA 1
ATOM 1491 C C . LYS B 1 66 ? 26.848 8.718 2.853 1.00 11.37 65 LYS B C 1
ATOM 1492 O O . LYS B 1 66 ? 27.687 8.635 1.956 1.00 12.80 65 LYS B O 1
ATOM 1498 N N . SER B 1 67 ? 26.224 9.863 3.139 1.00 12.06 66 SER B N 1
ATOM 1499 C CA . SER B 1 67 ? 26.462 11.062 2.348 1.00 12.38 66 SER B CA 1
ATOM 1500 C C . SER B 1 67 ? 27.715 11.774 2.757 1.00 13.18 66 SER B C 1
ATOM 1501 O O . SER B 1 67 ? 28.331 12.516 1.941 1.00 15.05 66 SER B O 1
ATOM 1504 N N . GLY B 1 68 ? 28.110 11.691 4.042 1.00 11.62 67 GLY B N 1
ATOM 1505 C CA . GLY B 1 68 ? 29.175 12.475 4.592 1.00 13.36 67 GLY B CA 1
ATOM 1506 C C . GLY B 1 68 ? 28.721 13.793 5.185 1.00 13.08 67 GLY B C 1
ATOM 1507 O O . GLY B 1 68 ? 29.546 14.513 5.741 1.00 14.49 67 GLY B O 1
ATOM 1508 N N A GLU B 1 69 ? 27.437 14.118 5.083 0.50 12.80 68 GLU B N 1
ATOM 1509 N N B GLU B 1 69 ? 27.438 14.117 5.091 0.50 13.49 68 GLU B N 1
ATOM 1510 C CA A GLU B 1 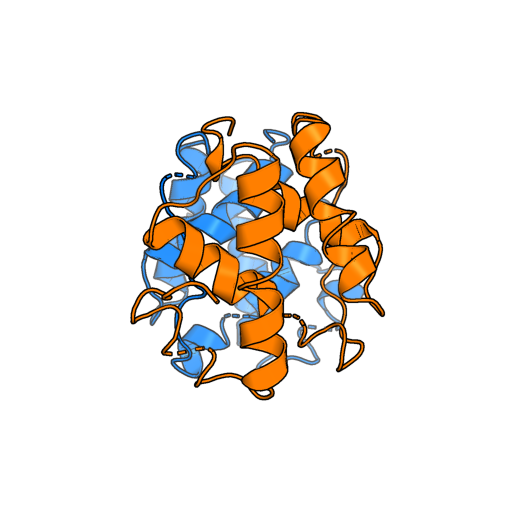69 ? 26.890 15.354 5.666 0.50 12.50 68 GLU B CA 1
ATOM 1511 C CA B GLU B 1 69 ? 26.893 15.347 5.685 0.50 14.54 68 GLU B CA 1
ATOM 1512 C C A GLU B 1 69 ? 27.055 15.324 7.184 0.50 13.74 68 GLU B C 1
ATOM 1513 C C B GLU B 1 69 ? 27.055 15.320 7.191 0.50 14.62 68 GLU B C 1
ATOM 1514 O O A GLU B 1 69 ? 26.985 14.244 7.810 0.50 13.05 68 GLU B O 1
ATOM 1515 O O B GLU B 1 69 ? 26.963 14.244 7.819 0.50 13.55 68 GLU B O 1
ATOM 1526 N N . GLN B 1 70 ? 27.293 16.501 7.754 1.00 15.90 69 GLN B N 1
ATOM 1527 C CA . GLN B 1 70 ? 27.418 16.662 9.187 1.00 15.58 69 GLN B CA 1
ATOM 1528 C C . GLN B 1 70 ? 26.402 17.697 9.684 1.00 16.73 69 GLN B C 1
ATOM 1529 O O . GLN B 1 70 ? 26.073 18.703 8.986 1.00 19.16 69 GLN B O 1
ATOM 1535 N N . LEU B 1 71 ? 25.885 17.444 10.865 1.00 16.87 70 LEU B N 1
ATOM 1536 C CA . LEU B 1 71 ? 25.053 18.459 11.547 1.00 16.60 70 LEU B CA 1
ATOM 1537 C C . LEU B 1 71 ? 25.925 19.503 12.215 1.00 18.25 70 LEU B C 1
ATOM 1538 O O . LEU B 1 71 ? 27.106 19.288 12.467 1.00 17.10 70 LEU B O 1
ATOM 1543 N N . PRO B 1 72 ? 25.330 20.673 12.572 1.00 18.56 71 PRO B N 1
ATOM 1544 C CA . PRO B 1 72 ? 26.115 21.645 13.325 1.00 17.49 71 PRO B CA 1
ATOM 1545 C C . PRO B 1 72 ? 26.606 21.057 14.632 1.00 19.19 71 PRO B C 1
ATOM 1546 O O . PRO B 1 72 ? 25.966 20.164 15.199 1.00 22.20 71 PRO B O 1
ATOM 1550 N N . ALA B 1 73 ? 27.739 21.556 15.100 1.00 19.37 72 ALA B N 1
ATOM 1551 C CA . ALA B 1 73 ? 28.329 21.010 16.316 1.00 21.65 72 ALA B CA 1
ATOM 1552 C C . ALA B 1 73 ? 27.426 21.187 17.522 1.00 24.35 72 ALA B C 1
ATOM 1553 O O . ALA B 1 73 ? 26.806 22.204 17.693 1.00 23.57 72 ALA B O 1
ATOM 1555 N N . VAL B 1 74 ? 27.354 20.161 18.380 1.00 23.95 73 VAL B N 1
ATOM 1556 C CA . VAL B 1 74 ? 26.586 20.242 19.617 1.00 24.83 73 VAL B CA 1
ATOM 1557 C C . VAL B 1 74 ? 27.553 20.664 20.707 1.00 20.91 73 VAL B C 1
ATOM 1558 O O . VAL B 1 74 ? 28.736 20.566 20.554 1.00 21.68 73 VAL B O 1
ATOM 1562 N N . ASP B 1 75 ? 27.002 21.189 21.779 1.00 20.99 74 ASP B N 1
ATOM 1563 C CA . ASP B 1 75 ? 27.776 21.576 22.942 1.00 19.82 74 ASP B CA 1
ATOM 1564 C C . ASP B 1 75 ? 27.694 20.372 23.895 1.00 16.32 74 ASP B C 1
ATOM 1565 O O . ASP B 1 75 ? 26.659 20.113 24.524 1.00 16.67 74 ASP B O 1
ATOM 1570 N N . PRO B 1 76 ? 28.811 19.640 24.026 1.00 16.75 75 PRO B N 1
ATOM 1571 C CA . PRO B 1 76 ? 28.721 18.464 24.873 1.00 15.97 75 PRO B CA 1
ATOM 1572 C C . PRO B 1 76 ? 28.395 18.674 26.301 1.00 15.89 75 PRO B C 1
ATOM 1573 O O . PRO B 1 76 ? 27.899 17.778 26.981 1.00 15.33 75 PRO B O 1
ATOM 1577 N N . THR B 1 77 ? 28.651 19.877 26.815 1.00 16.06 76 THR B N 1
ATOM 1578 C CA . THR B 1 77 ? 28.316 20.151 28.206 1.00 16.55 76 THR B CA 1
ATOM 1579 C C . THR B 1 77 ? 26.838 20.061 28.496 1.00 15.87 76 THR B C 1
ATOM 1580 O O . THR B 1 77 ? 26.443 19.803 29.635 1.00 17.81 76 THR B O 1
ATOM 1600 N N . PHE B 1 79 ? 25.006 17.762 27.705 1.00 14.11 78 PHE B N 1
ATOM 1601 C CA . PHE B 1 79 ? 24.712 16.346 27.918 1.00 13.78 78 PHE B CA 1
ATOM 1602 C C . PHE B 1 79 ? 25.340 15.769 29.183 1.00 12.94 78 PHE B C 1
ATOM 1603 O O . PHE B 1 79 ? 25.353 14.565 29.401 1.00 14.20 78 PHE B O 1
ATOM 1611 N N . ALA B 1 80 ? 25.807 16.664 30.069 1.00 14.79 79 ALA B N 1
ATOM 1612 C CA . ALA B 1 80 ? 26.461 16.288 31.311 1.00 16.21 79 ALA B CA 1
ATOM 1613 C C . ALA B 1 80 ? 25.568 15.470 32.247 1.00 18.55 79 ALA B C 1
ATOM 1614 O O . ALA B 1 80 ? 26.110 14.724 33.032 1.00 23.95 79 ALA B O 1
ATOM 1616 N N . GLU B 1 81 ? 24.255 15.625 32.195 1.00 15.49 80 GLU B N 1
ATOM 1617 C CA . GLU B 1 81 ? 23.376 14.901 33.083 1.00 19.92 80 GLU B CA 1
ATOM 1618 C C . GLU B 1 81 ? 22.880 13.560 32.499 1.00 18.31 80 GLU B C 1
ATOM 1619 O O . GLU B 1 81 ? 22.173 12.812 33.153 1.00 20.11 80 GLU B O 1
ATOM 1623 N N . VAL B 1 82 ? 23.276 13.230 31.268 1.00 15.72 81 VAL B N 1
ATOM 1624 C CA . VAL B 1 82 ? 22.817 11.975 30.679 1.00 14.75 81 VAL B CA 1
ATOM 1625 C C . VAL B 1 82 ? 23.544 10.790 31.308 1.00 13.52 81 VAL B C 1
ATOM 1626 O O . VAL B 1 82 ? 24.774 10.810 31.483 1.00 14.83 81 VAL B O 1
ATOM 1630 N N . SER B 1 83 ? 22.835 9.731 31.655 1.00 13.16 82 SER B N 1
ATOM 1631 C CA . SER B 1 83 ? 23.482 8.587 32.240 1.00 12.00 82 SER B CA 1
ATOM 1632 C C . SER B 1 83 ? 24.546 7.969 31.359 1.00 13.33 82 SER B C 1
ATOM 1633 O O . SER B 1 83 ? 24.434 7.943 30.123 1.00 12.72 82 SER B O 1
ATOM 1636 N N . GLN B 1 84 ? 25.534 7.388 32.005 1.00 13.97 83 GLN B N 1
ATOM 1637 C CA . GLN B 1 84 ? 26.635 6.768 31.254 1.00 13.23 83 GLN B CA 1
ATOM 1638 C C . GLN B 1 84 ? 26.104 5.604 30.413 1.00 13.69 83 GLN B C 1
ATOM 1639 O O . GLN B 1 84 ? 26.575 5.372 29.312 1.00 13.15 83 GLN B O 1
ATOM 1645 N N . LYS B 1 85 ? 25.135 4.861 30.926 1.00 13.06 84 LYS B N 1
ATOM 1646 C CA . LYS B 1 85 ? 24.555 3.754 30.202 1.00 14.19 84 LYS B CA 1
ATOM 1647 C C . LYS B 1 85 ? 23.951 4.234 28.872 1.00 13.36 84 LYS B C 1
ATOM 1648 O O . LYS B 1 85 ? 24.218 3.606 27.833 1.00 13.54 84 LYS B O 1
ATOM 1654 N N . SER B 1 86 ? 23.219 5.318 28.880 1.00 12.23 85 SER B N 1
ATOM 1655 C CA . SER B 1 86 ? 22.652 5.824 27.657 1.00 11.83 85 SER B CA 1
ATOM 1656 C C . SER B 1 86 ? 23.721 6.304 26.690 1.00 11.58 85 SER B C 1
ATOM 1657 O O . SER B 1 86 ? 23.612 6.063 25.471 1.00 11.77 85 SER B O 1
ATOM 1660 N N . LEU B 1 87 ? 24.721 7.046 27.180 1.00 11.87 86 LEU B N 1
ATOM 1661 C CA . LEU B 1 87 ? 25.817 7.509 26.343 1.00 10.68 86 LEU B CA 1
ATOM 1662 C C . LEU B 1 87 ? 26.575 6.343 25.732 1.00 11.07 86 LEU B C 1
ATOM 1663 O O . LEU B 1 87 ? 26.964 6.396 24.555 1.00 11.53 86 LEU B O 1
ATOM 1668 N N . ASP B 1 88 ? 26.822 5.318 26.521 1.00 11.51 87 ASP B N 1
ATOM 1669 C CA . ASP B 1 88 ? 27.576 4.163 26.042 1.00 11.70 87 ASP B CA 1
ATOM 1670 C C . ASP B 1 88 ? 26.802 3.425 24.963 1.00 11.55 87 ASP B C 1
ATOM 1671 O O . ASP B 1 88 ? 27.369 3.003 23.931 1.00 11.65 87 ASP B O 1
ATOM 1676 N N . LEU B 1 89 ? 25.505 3.244 25.153 1.00 11.16 88 LEU B N 1
ATOM 1677 C CA . LEU B 1 89 ? 24.658 2.595 24.143 1.00 10.78 88 LEU B CA 1
ATOM 1678 C C . LEU B 1 89 ? 24.669 3.429 22.871 1.00 10.80 88 LEU B C 1
ATOM 1679 O O . LEU B 1 89 ? 24.798 2.863 21.769 1.00 10.01 88 LEU B O 1
ATOM 1684 N N . ALA B 1 90 ? 24.548 4.745 23.001 1.00 9.21 89 ALA B N 1
ATOM 1685 C CA . ALA B 1 90 ? 24.550 5.614 21.832 1.00 9.95 89 ALA B CA 1
ATOM 1686 C C . ALA B 1 90 ? 25.875 5.541 21.092 1.00 10.68 89 ALA B C 1
ATOM 1687 O O . ALA B 1 90 ? 25.886 5.465 19.870 1.00 10.67 89 ALA B O 1
ATOM 1689 N N . ASP B 1 91 ? 26.964 5.542 21.837 1.00 10.18 90 ASP B N 1
ATOM 1690 C CA . ASP B 1 91 ? 28.281 5.443 21.227 1.00 10.22 90 ASP B CA 1
ATOM 1691 C C . ASP B 1 91 ? 28.386 4.125 20.471 1.00 10.50 90 ASP B C 1
ATOM 1692 O O . ASP B 1 91 ? 28.935 4.076 19.352 1.00 10.39 90 ASP B O 1
ATOM 1697 N N A GLN B 1 92 ? 27.868 3.035 21.024 0.50 9.90 91 GLN B N 1
ATOM 1698 N N B GLN B 1 92 ? 27.912 3.025 21.056 0.50 11.39 91 GLN B N 1
ATOM 1699 C CA A GLN B 1 92 ? 27.972 1.745 20.356 0.50 8.37 91 GLN B CA 1
ATOM 1700 C CA B GLN B 1 92 ? 27.936 1.732 20.370 0.50 11.66 91 GLN B CA 1
ATOM 1701 C C A GLN B 1 92 ? 27.201 1.711 19.039 0.50 8.85 91 GLN B C 1
ATOM 1702 C C B GLN B 1 92 ? 27.251 1.815 19.029 0.50 11.04 91 GLN B C 1
ATOM 1703 O O A GLN B 1 92 ? 27.620 1.091 18.019 0.50 9.05 91 GLN B O 1
ATOM 1704 O O B GLN B 1 92 ? 27.786 1.414 17.993 0.50 11.18 91 GLN B O 1
ATOM 1715 N N . VAL B 1 93 ? 26.057 2.381 19.022 1.00 9.80 92 VAL B N 1
ATOM 1716 C CA . VAL B 1 93 ? 25.238 2.492 17.774 1.00 9.12 92 VAL B CA 1
ATOM 1717 C C . VAL B 1 93 ? 25.985 3.338 16.718 1.00 9.06 92 VAL B C 1
ATOM 1718 O O . VAL B 1 93 ? 26.089 2.927 15.565 1.00 9.74 92 VAL B O 1
ATOM 1722 N N . VAL B 1 94 ? 26.513 4.478 17.125 1.00 10.40 93 VAL B N 1
ATOM 1723 C CA . VAL B 1 94 ? 27.248 5.352 16.184 1.00 9.17 93 VAL B CA 1
ATOM 1724 C C . VAL B 1 94 ? 28.377 4.585 15.570 1.00 9.98 93 VAL B C 1
ATOM 1725 O O . VAL B 1 94 ? 28.618 4.671 14.369 1.00 10.56 93 VAL B O 1
ATOM 1729 N N . GLN B 1 95 ? 29.180 3.889 16.378 1.00 9.54 94 GLN B N 1
ATOM 1730 C CA . GLN B 1 95 ? 30.334 3.190 15.889 1.00 9.80 94 GLN B CA 1
ATOM 1731 C C . GLN B 1 95 ? 29.928 1.982 15.061 1.00 9.80 94 GLN B C 1
ATOM 1732 O O . GLN B 1 95 ? 30.635 1.639 14.102 1.00 12.22 94 GLN B O 1
ATOM 1738 N N . HIS B 1 96 ? 28.831 1.319 15.383 1.00 9.64 95 HIS B N 1
ATOM 1739 C CA . HIS B 1 96 ? 28.286 0.225 14.585 1.00 10.47 95 HIS B CA 1
ATOM 1740 C C . HIS B 1 96 ? 27.943 0.709 13.174 1.00 11.74 95 HIS B C 1
ATOM 1741 O O . HIS B 1 96 ? 28.218 0.028 12.184 1.00 13.24 95 HIS B O 1
ATOM 1748 N N . ILE B 1 97 ? 27.262 1.826 13.068 1.00 10.34 96 ILE B N 1
ATOM 1749 C CA . ILE B 1 97 ? 26.881 2.370 11.744 1.00 10.48 96 ILE B CA 1
ATOM 1750 C C . ILE B 1 97 ? 28.149 2.730 10.982 1.00 11.09 96 ILE B C 1
ATOM 1751 O O . ILE B 1 97 ? 28.258 2.371 9.799 1.00 12.66 96 ILE B O 1
ATOM 1756 N N . GLY B 1 98 ? 29.097 3.390 11.610 1.00 11.63 97 GLY B N 1
ATOM 1757 C CA . GLY B 1 98 ? 30.316 3.775 10.968 1.00 9.78 97 GLY B CA 1
ATOM 1758 C C . GLY B 1 98 ? 30.172 5.055 10.175 1.00 9.05 97 GLY B C 1
ATOM 1759 O O . GLY B 1 98 ? 29.090 5.522 9.841 1.00 10.28 97 GLY B O 1
ATOM 1760 N N . HIS B 1 99 ? 31.320 5.619 9.835 1.00 9.38 98 HIS B N 1
ATOM 1761 C CA . HIS B 1 99 ? 31.428 6.824 9.012 1.00 10.22 98 HIS B CA 1
ATOM 1762 C C . HIS B 1 99 ? 30.649 8.022 9.556 1.00 10.18 98 HIS B C 1
ATOM 1763 O O . HIS B 1 99 ? 30.181 8.871 8.785 1.00 12.12 98 HIS B O 1
ATOM 1770 N N . LEU B 1 100 ? 30.583 8.117 10.870 1.00 10.03 99 LEU B N 1
ATOM 1771 C CA . LEU B 1 100 ? 29.895 9.247 11.529 1.00 9.71 99 LEU B CA 1
ATOM 1772 C C . LEU B 1 100 ? 30.852 10.013 12.438 1.00 10.88 99 LEU B C 1
ATOM 1773 O O . LEU B 1 100 ? 31.854 9.450 12.885 1.00 12.41 99 LEU B O 1
ATOM 1778 N N . GLU B 1 101 ? 30.511 11.247 12.725 1.00 10.60 100 GLU B N 1
ATOM 1779 C CA . GLU B 1 101 ? 31.190 12.001 13.764 1.00 11.99 100 GLU B CA 1
ATOM 1780 C C . GLU B 1 101 ? 30.952 11.324 15.136 1.00 11.67 100 GLU B C 1
ATOM 1781 O O . GLU B 1 101 ? 29.797 10.891 15.469 1.00 11.30 100 GLU B O 1
ATOM 1787 N N . VAL B 1 102 ? 31.998 11.236 15.958 1.00 11.44 101 VAL B N 1
ATOM 1788 C CA . VAL B 1 102 ? 31.827 10.668 17.287 1.00 11.42 101 VAL B CA 1
ATOM 1789 C C . VAL B 1 102 ? 30.720 11.325 18.084 1.00 10.91 101 VAL B C 1
ATOM 1790 O O . VAL B 1 102 ? 29.946 10.676 18.791 1.00 11.45 101 VAL B O 1
ATOM 1794 N N . ALA B 1 103 ? 30.591 12.648 17.946 1.00 10.58 102 ALA B N 1
ATOM 1795 C CA . ALA B 1 103 ? 29.592 13.411 18.687 1.00 9.83 102 ALA B CA 1
ATOM 1796 C C . ALA B 1 103 ? 28.142 13.132 18.280 1.00 10.66 102 ALA B C 1
ATOM 1797 O O . ALA B 1 103 ? 27.241 13.617 18.974 1.00 11.72 102 ALA B O 1
ATOM 1799 N N . GLU B 1 104 ? 27.884 12.316 17.267 1.00 10.40 103 GLU B N 1
ATOM 1800 C CA . GLU B 1 104 ? 26.526 11.876 16.982 1.00 11.21 103 GLU B CA 1
ATOM 1801 C C . GLU B 1 104 ? 25.966 11.119 18.180 1.00 11.07 103 GLU B C 1
ATOM 1802 O O . GLU B 1 104 ? 24.765 10.975 18.314 1.00 12.94 103 GLU B O 1
ATOM 1808 N N . LYS B 1 105 ? 26.792 10.649 19.107 1.00 10.05 104 LYS B N 1
ATOM 1809 C CA . LYS B 1 105 ? 26.286 9.918 20.276 1.00 9.95 104 LYS B CA 1
ATOM 1810 C C . LYS B 1 105 ? 25.409 10.760 21.172 1.00 10.53 104 LYS B C 1
ATOM 1811 O O . LYS B 1 105 ? 24.561 10.211 21.862 1.00 10.89 104 LYS B O 1
ATOM 1817 N N . TYR B 1 106 ? 25.633 12.084 21.230 1.00 10.81 105 TYR B N 1
ATOM 1818 C CA . TYR B 1 106 ? 24.966 12.901 22.242 1.00 11.58 105 TYR B CA 1
ATOM 1819 C C . TYR B 1 106 ? 23.459 12.956 22.059 1.00 9.89 105 TYR B C 1
ATOM 1820 O O . TYR B 1 106 ? 22.717 12.650 22.975 1.00 10.73 105 TYR B O 1
ATOM 1829 N N . VAL B 1 107 ? 22.996 13.399 20.891 1.00 11.70 106 VAL B N 1
ATOM 1830 C CA . VAL B 1 107 ? 21.529 13.505 20.682 1.00 13.11 106 VAL B CA 1
ATOM 1831 C C . VAL B 1 107 ? 20.890 12.110 20.735 1.00 11.01 106 VAL B C 1
ATOM 1832 O O . VAL B 1 107 ? 19.828 11.916 21.311 1.00 12.87 106 VAL B O 1
ATOM 1836 N N . LEU B 1 108 ? 21.580 11.098 20.192 1.00 11.15 107 LEU B N 1
ATOM 1837 C CA . LEU B 1 108 ? 21.028 9.737 20.250 1.00 11.30 107 LEU B CA 1
ATOM 1838 C C . LEU B 1 108 ? 20.837 9.248 21.671 1.00 10.99 107 LEU B C 1
ATOM 1839 O O . LEU B 1 108 ? 19.868 8.559 22.000 1.00 11.97 107 LEU B O 1
ATOM 1844 N N . SER B 1 109 ? 21.774 9.613 22.545 1.00 10.88 108 SER B N 1
ATOM 1845 C CA . SER B 1 109 ? 21.689 9.204 23.943 1.00 10.17 108 SER B CA 1
ATOM 1846 C C . SER B 1 109 ? 20.398 9.670 24.616 1.00 10.42 108 SER B C 1
ATOM 1847 O O . SER B 1 109 ? 19.925 9.003 25.525 1.00 12.00 108 SER B O 1
ATOM 1850 N N . ILE B 1 110 ? 19.837 10.796 24.171 1.00 11.02 109 ILE B N 1
ATOM 1851 C CA . ILE B 1 110 ? 18.630 11.327 24.752 1.00 12.57 109 ILE B CA 1
ATOM 1852 C C . ILE B 1 110 ? 17.460 10.404 24.503 1.00 11.99 109 ILE B C 1
ATOM 1853 O O . ILE B 1 110 ? 16.562 10.220 25.371 1.00 13.35 109 ILE B O 1
ATOM 1858 N N . HIS B 1 111 ? 17.481 9.726 23.354 1.00 12.29 110 HIS B N 1
ATOM 1859 C CA . HIS B 1 111 ? 16.428 8.748 23.065 1.00 13.17 110 HIS B CA 1
ATOM 1860 C C . HIS B 1 111 ? 16.496 7.602 24.032 1.00 12.59 110 HIS B C 1
ATOM 1861 O O . HIS B 1 111 ? 15.463 7.123 24.556 1.00 13.46 110 HIS B O 1
ATOM 1868 N N A PHE B 1 112 ? 17.703 7.096 24.272 0.50 11.01 111 PHE B N 1
ATOM 1869 N N B PHE B 1 112 ? 17.699 7.140 24.339 0.50 12.49 111 PHE B N 1
ATOM 1870 C CA A PHE B 1 112 ? 17.850 6.019 25.260 0.50 12.25 111 PHE B CA 1
ATOM 1871 C CA B PHE B 1 112 ? 17.812 6.090 25.347 0.50 13.79 111 PHE B CA 1
ATOM 1872 C C A PHE B 1 112 ? 17.382 6.462 26.640 0.50 12.16 111 PHE B C 1
ATOM 1873 C C B PHE B 1 112 ? 17.508 6.549 26.770 0.50 14.35 111 PHE B C 1
ATOM 1874 O O A PHE B 1 112 ? 16.671 5.736 27.350 0.50 11.84 111 PHE B O 1
ATOM 1875 O O B PHE B 1 112 ? 17.044 5.766 27.604 0.50 13.76 111 PHE B O 1
ATOM 1890 N N A GLU B 1 113 ? 17.783 7.659 27.022 0.50 10.70 112 GLU B N 1
ATOM 1891 N N B GLU B 1 113 ? 17.811 7.803 27.055 0.50 12.68 112 GLU B N 1
ATOM 1892 C CA A GLU B 1 113 ? 17.486 8.178 28.345 0.50 13.25 112 GLU B CA 1
ATOM 1893 C CA B GLU B 1 113 ? 17.465 8.397 28.339 0.50 13.43 112 GLU B CA 1
ATOM 1894 C C A GLU B 1 113 ? 15.975 8.412 28.523 0.50 14.00 112 GLU B C 1
ATOM 1895 C C B GLU B 1 113 ? 15.961 8.385 28.503 0.50 14.13 112 GLU B C 1
ATOM 1896 O O A GLU B 1 113 ? 15.461 8.129 29.627 0.50 15.89 112 GLU B O 1
ATOM 1897 O O B GLU B 1 113 ? 15.441 7.929 29.549 0.50 16.60 112 GLU B O 1
ATOM 1908 N N . ALA B 1 114 ? 15.286 8.880 27.481 1.00 13.85 113 ALA B N 1
ATOM 1909 C CA . ALA B 1 114 ? 13.827 9.035 27.511 1.00 17.61 113 ALA B CA 1
ATOM 1910 C C . ALA B 1 114 ? 13.138 7.700 27.688 1.00 16.94 113 ALA B C 1
ATOM 1911 O O . ALA B 1 114 ? 12.128 7.596 28.434 1.00 17.27 113 ALA B O 1
ATOM 1913 N N . ALA B 1 115 ? 13.662 6.661 27.056 1.00 14.09 114 ALA B N 1
ATOM 1914 C CA . ALA B 1 115 ? 13.017 5.360 27.093 1.00 16.04 114 ALA B CA 1
ATOM 1915 C C . ALA B 1 115 ? 13.166 4.748 28.481 1.00 17.10 114 ALA B C 1
ATOM 1916 O O . ALA B 1 115 ? 12.418 3.847 28.817 1.00 19.85 114 ALA B O 1
ATOM 1918 N N . GLN B 1 116 ? 14.089 5.261 29.281 1.00 16.73 115 GLN B N 1
ATOM 1919 C CA . GLN B 1 116 ? 14.298 4.837 30.664 1.00 16.92 115 GLN B CA 1
ATOM 1920 C C . GLN B 1 116 ? 13.590 5.771 31.645 1.00 18.69 115 GLN B C 1
ATOM 1921 O O . GLN B 1 116 ? 13.756 5.618 32.863 1.00 21.43 115 GLN B O 1
ATOM 1927 N N . ASP B 1 117 ? 12.816 6.703 31.124 1.00 18.47 116 ASP B N 1
ATOM 1928 C CA . ASP B 1 117 ? 12.180 7.725 31.960 1.00 21.77 116 ASP B CA 1
ATOM 1929 C C . ASP B 1 117 ? 13.201 8.544 32.763 1.00 23.21 116 ASP B C 1
ATOM 1930 O O . ASP B 1 117 ? 12.932 8.922 33.913 1.00 24.21 116 ASP B O 1
ATOM 1935 N N . LYS B 1 118 ? 14.368 8.849 32.182 1.00 19.29 117 LYS B N 1
ATOM 1936 C CA . LYS B 1 118 ? 15.399 9.568 32.934 1.00 21.83 117 LYS B CA 1
ATOM 1937 C C . LYS B 1 118 ? 15.608 11.011 32.495 1.00 26.31 117 LYS B C 1
ATOM 1938 O O . LYS B 1 118 ? 16.555 11.646 32.954 1.00 30.73 117 LYS B O 1
ATOM 1944 N N . ILE B 1 119 ? 14.785 11.521 31.593 1.00 28.04 118 ILE B N 1
ATOM 1945 C CA . ILE B 1 119 ? 14.932 12.928 31.200 1.00 36.21 118 ILE B CA 1
ATOM 1946 C C . ILE B 1 119 ? 14.236 13.763 32.297 1.00 42.20 118 ILE B C 1
ATOM 1947 O O . ILE B 1 119 ? 13.050 13.525 32.577 1.00 44.05 118 ILE B O 1
#

Radius of gyration: 18.18 Å; Cα contacts (8 Å, |Δi|>4): 235; chains: 2; bounding box: 29×58×34 Å

Secondary structure (DSSP, 8-state):
-PPP------HHHH--TTSS-HHHHHHHHHHHHHHHHHTT----HHHHHHHHHHHH--HHHHH-----------TTS-HHHHHHHHHHHHHH-SS-TTHHHHHHHHHHHHTT--/-----HHHH--TTSS-HHHHHHHHHHHHHHHHHTT----HHHHHHHHHHHH--HHHHH---PPPP----TTS-HHHHHHHHHHHHHH-SS-GGGHHHHHHHHHHHTT--

Sequence (223 aa):
TPLDANVEELPTEVKAIEEQQSSDDAAQAATALVNYVIKLAAAAEIHFTDLQLLQVLTNHLIEELGRSKSGEEQLPAVDP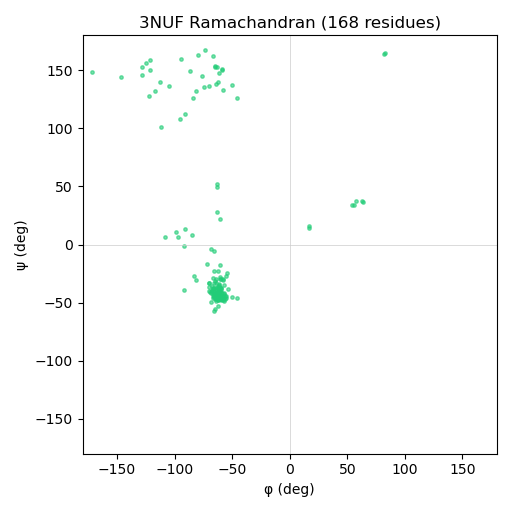TFAEVSQKSLDLADQVVQHIGHLEVAEKYVLSIHFEAAQDDKINVELPTTEVKAIEEQQSSSDAQAATALVNNYVIKLAAAAEIHFTDLQLQVLTNHLIEELGRSSKSGEEQLPAVDPTFAEVSQKSLDLADQQVVQHIGHLEVAEKYVLSIHFFEEAAQDKI

Nearest PDB structures (foldseek):
  3nuf-assembly3_A  TM=1.009E+00  e=2.041E-15  Lacticaseibacillus paracasei ATCC 334
  3nuf-assembly3_B  TM=9.960E-01  e=4.487E-14  Lacticaseibacillus paracasei ATCC 334
  9jdv-assembly1_A  TM=2.283E-01  e=7.637E+00  Homo sapiens
  3nuf-assembly3_B  TM=1.009E+00  e=2.430E-14  Lacticaseibacillus paracasei ATCC 334
  3nuf-assembly3_A  TM=9.960E-01  e=1.278E-13  Lacticaseibacillus paracasei ATCC 334

InterPro domains:
  IPR011608 PRD domain [PS51372] (18-118)
  IPR020044 PRD domain protein, EF0829/AHA3910 [TIGR03582] (13-116)
  IPR036634 PRD domain superfamily [SSF63520] (29-116)

B-factor: mean 20.53, std 10.32, range [3.4, 64.26]